Protein AF-A0A496PTL5-F1 (afdb_monomer)

Mean predicted aligned error: 16.64 Å

Nearest PDB structures (foldseek):
  5e0y-assembly1_A  TM=7.610E-01  e=6.893E-02  Mycobacterium tuberculosis H37Rv
  5e10-assembly1_A  TM=7.694E-01  e=9.149E-01  Mycobacterium tuberculosis H37Rv
  5e12-assembly2_B  TM=7.358E-01  e=7.572E-01  Mycobacterium tuberculosis H37Rv
  2kui-assembly1_A  TM=7.181E-01  e=1.336E+00  Mycobacterium tuberculosis H37Rv

Secondary structure (DSSP, 8-state):
-----PPBPP----SSSPPBHHHHHHHHHHTT--TTT-EEEE---SS--S-EEEEEESPTTPBP-TTPPPEEEEES--HHHHS-GGGGTTTTS--S--TTHHHHHHHHHHHHHHHHHHHHHHHHHHHHHHHTT---HHHHHHHHHTTT--TTTT--SHHHHHHHHHHGGGHHHHTT-HHHHHHHHHHHHSS-----S----SSPPPHHHHTTSS-GGGGGSSS------

Solvent-accessible surface area (backbone atoms only — not comparable to full-atom values): 13934 Å² total; per-residue (Å²): 131,78,99,67,78,68,45,58,36,67,78,47,55,36,88,92,62,64,29,38,50,54,60,49,47,54,50,40,41,74,64,70,43,64,61,88,66,46,43,37,32,38,66,50,73,81,99,59,77,70,36,28,31,71,43,63,36,68,55,58,74,39,72,55,49,101,83,63,72,39,39,38,33,26,22,24,83,27,70,68,78,76,45,67,70,73,82,55,62,51,80,80,75,49,87,62,94,55,95,54,55,64,63,54,46,31,61,71,44,12,67,61,41,35,50,51,53,52,52,50,39,51,52,54,49,53,50,49,29,58,75,68,67,51,75,46,68,68,58,51,37,56,58,37,44,77,72,75,38,51,52,88,80,77,34,93,47,74,67,54,48,52,51,48,64,69,46,55,86,48,38,90,69,28,80,84,31,56,69,51,41,23,50,53,51,20,72,74,70,76,44,92,56,80,68,75,85,85,68,88,66,96,59,82,78,56,73,77,56,60,57,73,80,41,70,82,78,74,65,76,71,80,81,69,73,89,82,80,130

pLDDT: mean 74.69, std 15.69, range [31.39, 93.75]

Structure (mmCIF, N/CA/C/O backbone):
data_AF-A0A496PTL5-F1
#
_entry.id   AF-A0A496PTL5-F1
#
loop_
_atom_site.group_PDB
_atom_site.id
_atom_site.type_symbol
_atom_site.label_atom_id
_atom_site.label_alt_id
_atom_site.label_comp_id
_atom_site.label_asym_id
_atom_site.label_entity_id
_atom_site.label_seq_id
_atom_site.pdbx_PDB_ins_code
_atom_site.Cartn_x
_atom_site.Cartn_y
_atom_site.Cartn_z
_atom_site.occupancy
_atom_site.B_iso_or_equiv
_atom_site.auth_seq_id
_atom_site.auth_comp_id
_atom_site.auth_asym_id
_atom_site.auth_atom_id
_atom_site.pdbx_PDB_model_num
ATOM 1 N N . MET A 1 1 ? -9.022 -28.545 -0.206 1.00 46.25 1 MET A N 1
ATOM 2 C CA . MET A 1 1 ? -8.062 -27.886 0.702 1.00 46.25 1 MET A CA 1
ATOM 3 C C . MET A 1 1 ? -8.072 -28.672 1.996 1.00 46.25 1 MET A C 1
ATOM 5 O O . MET A 1 1 ? -9.134 -28.796 2.590 1.00 46.25 1 MET A O 1
ATOM 9 N N . ASN A 1 2 ? -6.952 -29.305 2.349 1.00 37.28 2 ASN A N 1
ATOM 10 C CA . ASN A 1 2 ? -6.828 -30.029 3.616 1.00 37.28 2 ASN A CA 1
ATOM 11 C C . ASN A 1 2 ? -7.028 -29.050 4.781 1.00 37.28 2 ASN A C 1
ATOM 13 O O . ASN A 1 2 ? -6.692 -27.877 4.640 1.00 37.28 2 ASN A O 1
ATOM 17 N N . ALA A 1 3 ? -7.561 -29.533 5.904 1.00 43.84 3 ALA A N 1
ATOM 18 C CA . ALA A 1 3 ? -7.719 -28.800 7.164 1.00 43.84 3 ALA A CA 1
ATOM 19 C C . ALA A 1 3 ? -6.353 -28.504 7.828 1.00 43.84 3 ALA A C 1
ATOM 21 O O . ALA A 1 3 ? -6.105 -28.888 8.965 1.00 43.84 3 ALA A O 1
ATOM 22 N N . ALA A 1 4 ? -5.442 -27.899 7.068 1.00 52.69 4 ALA A N 1
ATOM 23 C CA . ALA A 1 4 ? -4.107 -27.509 7.476 1.00 52.69 4 ALA A CA 1
ATOM 24 C C . ALA A 1 4 ? -4.169 -26.071 8.000 1.00 52.69 4 ALA A C 1
ATOM 26 O O . ALA A 1 4 ? -4.514 -25.165 7.244 1.00 52.69 4 ALA A O 1
ATOM 27 N N . ASP A 1 5 ? -3.909 -25.927 9.300 1.00 70.56 5 ASP A N 1
ATOM 28 C CA . ASP A 1 5 ? -3.649 -24.703 10.064 1.00 70.56 5 ASP A CA 1
ATOM 29 C C . ASP A 1 5 ? -4.297 -23.431 9.517 1.00 70.56 5 ASP A C 1
ATOM 31 O O . ASP A 1 5 ? -3.690 -22.634 8.799 1.00 70.56 5 ASP A O 1
ATOM 35 N N . LEU A 1 6 ? -5.557 -23.226 9.909 1.00 78.88 6 LEU A N 1
ATOM 36 C CA . LEU A 1 6 ? -6.214 -21.942 9.715 1.00 78.88 6 LEU A CA 1
ATOM 37 C C . LEU A 1 6 ? -5.347 -20.829 10.333 1.00 78.88 6 LEU A C 1
ATOM 39 O O . LEU A 1 6 ? -4.904 -20.971 11.479 1.00 78.88 6 LEU A O 1
ATOM 43 N N . PRO A 1 7 ? -5.110 -19.726 9.603 1.00 87.12 7 PRO A N 1
ATOM 44 C CA . PRO A 1 7 ? -4.243 -18.657 10.067 1.00 87.12 7 PRO A CA 1
ATOM 45 C C . PRO A 1 7 ? -4.773 -18.074 11.376 1.00 87.12 7 PRO A C 1
ATOM 47 O O . PRO A 1 7 ? -5.977 -17.927 11.577 1.00 87.12 7 PRO A O 1
ATOM 50 N N . VAL A 1 8 ? -3.866 -17.741 12.285 1.00 92.38 8 VAL A N 1
ATOM 51 C CA . VAL A 1 8 ? -4.201 -17.210 13.607 1.00 92.38 8 VAL A CA 1
ATOM 52 C C . VAL A 1 8 ? -3.946 -15.708 13.63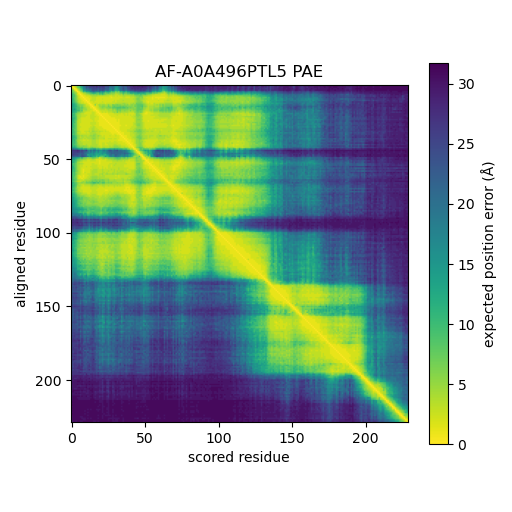1 1.00 92.38 8 VAL A C 1
ATOM 54 O O . VAL A 1 8 ? -2.979 -15.230 13.039 1.00 92.38 8 VAL A O 1
ATOM 57 N N . MET A 1 9 ? -4.811 -14.962 14.319 1.00 92.94 9 MET A N 1
ATOM 58 C CA . MET A 1 9 ? -4.687 -13.519 14.466 1.00 92.94 9 MET A CA 1
ATOM 59 C C . MET A 1 9 ? -3.365 -13.181 15.178 1.00 92.94 9 MET A C 1
ATOM 61 O O . MET A 1 9 ? -3.166 -13.607 16.323 1.00 92.94 9 MET A O 1
ATOM 65 N N . PRO A 1 10 ? -2.469 -12.425 14.529 1.00 91.00 10 PRO A N 1
ATOM 66 C CA . PRO A 1 10 ? -1.203 -11.991 15.107 1.00 91.00 10 PRO A CA 1
ATOM 67 C C . PRO A 1 10 ? -1.421 -10.944 16.206 1.00 91.00 10 PRO A C 1
ATOM 69 O O . PRO A 1 10 ? -2.481 -10.319 16.297 1.00 91.00 10 PRO A O 1
ATOM 72 N N . ASP A 1 11 ? -0.391 -10.733 17.022 1.00 92.12 11 ASP A N 1
ATOM 73 C CA . ASP A 1 11 ? -0.328 -9.607 17.954 1.00 92.12 11 ASP A CA 1
ATOM 74 C C . ASP A 1 11 ? 0.147 -8.346 17.222 1.00 92.12 11 ASP A C 1
ATOM 76 O O . ASP A 1 11 ? 1.339 -8.169 16.975 1.00 92.12 11 ASP A O 1
ATOM 80 N N . LEU A 1 12 ? -0.794 -7.488 16.833 1.00 90.00 12 LEU A N 1
ATOM 81 C CA . LEU A 1 12 ? -0.526 -6.208 16.173 1.00 90.00 12 LEU A CA 1
ATOM 82 C C . LEU A 1 12 ? -0.494 -5.039 17.168 1.00 90.00 12 LEU A C 1
ATOM 84 O O . LEU A 1 12 ? -0.081 -3.941 16.803 1.00 90.00 12 LEU A O 1
ATOM 88 N N . CYS A 1 13 ? -0.909 -5.265 18.417 1.00 88.06 13 CYS A N 1
ATOM 89 C CA . CYS A 1 13 ? -1.003 -4.248 19.468 1.00 88.06 13 CYS A CA 1
ATOM 90 C C . CYS A 1 13 ? 0.110 -4.382 20.518 1.00 88.06 13 CYS A C 1
ATOM 92 O O . CYS A 1 13 ? -0.027 -3.893 21.644 1.00 88.06 13 CYS A O 1
ATOM 94 N N . ASN A 1 14 ? 1.205 -5.064 20.175 1.00 85.69 14 ASN A N 1
ATOM 95 C CA . ASN A 1 14 ? 2.302 -5.308 21.096 1.00 85.69 14 ASN A CA 1
ATOM 96 C C . ASN A 1 14 ? 2.918 -3.985 21.580 1.00 85.69 14 ASN A C 1
ATOM 98 O O . ASN A 1 14 ? 3.434 -3.198 20.789 1.00 85.69 14 ASN A O 1
ATOM 102 N N . ARG A 1 15 ? 2.924 -3.755 22.898 1.00 79.12 15 ARG A N 1
ATOM 103 C CA . ARG A 1 15 ? 3.465 -2.519 23.495 1.00 79.12 15 ARG A CA 1
ATOM 104 C C . ARG A 1 15 ? 4.974 -2.356 23.319 1.00 79.12 15 ARG A C 1
ATOM 106 O O . ARG A 1 15 ? 5.461 -1.233 23.353 1.00 79.12 15 ARG A O 1
ATOM 113 N N . HIS A 1 16 ? 5.715 -3.454 23.183 1.00 80.25 16 HIS A N 1
ATOM 114 C CA . HIS A 1 16 ? 7.166 -3.408 22.992 1.00 80.25 16 HIS A CA 1
ATOM 115 C C . HIS A 1 16 ? 7.545 -3.114 21.539 1.00 80.25 16 HIS A C 1
ATOM 117 O O . HIS A 1 16 ? 8.575 -2.492 21.291 1.00 80.25 16 HIS A O 1
ATOM 123 N N . PHE A 1 17 ? 6.705 -3.543 20.595 1.00 80.38 17 PHE A N 1
ATOM 124 C CA . PHE A 1 17 ? 6.917 -3.387 19.159 1.00 80.38 17 PHE A CA 1
ATOM 125 C C . PHE A 1 17 ? 5.592 -3.004 18.489 1.00 80.38 17 PHE A C 1
ATOM 127 O O . PHE A 1 17 ? 4.943 -3.869 17.892 1.00 80.38 17 PHE A O 1
ATOM 134 N N . PRO A 1 18 ? 5.153 -1.738 18.615 1.00 80.19 18 PRO A N 1
ATOM 135 C CA . PRO A 1 18 ? 3.884 -1.318 18.044 1.00 80.19 18 PRO A CA 1
ATOM 136 C C . PRO A 1 18 ? 3.938 -1.443 16.520 1.00 80.19 18 PRO A C 1
ATOM 138 O O . PRO A 1 18 ? 4.863 -0.953 15.865 1.00 80.19 18 PRO A O 1
ATOM 141 N N . PHE A 1 19 ? 2.951 -2.126 15.938 1.00 86.12 19 PHE A N 1
ATOM 142 C CA . PHE A 1 19 ? 2.895 -2.287 14.492 1.00 86.12 19 PHE A CA 1
ATOM 143 C C . PHE A 1 19 ? 2.285 -1.053 13.840 1.00 86.12 19 PHE A C 1
ATOM 145 O O . PHE A 1 19 ? 1.167 -0.647 14.157 1.00 86.12 19 PHE A O 1
ATOM 152 N N . HIS A 1 20 ? 2.996 -0.517 12.850 1.00 88.50 20 HIS A N 1
ATOM 153 C CA . HIS A 1 20 ? 2.423 0.434 11.908 1.00 88.50 20 HIS A CA 1
ATOM 154 C C . HIS A 1 20 ? 1.307 -0.236 11.091 1.00 88.50 20 HIS A C 1
ATOM 156 O O . HIS A 1 20 ? 1.430 -1.401 10.690 1.00 88.50 20 HIS A O 1
ATOM 162 N N . CYS A 1 21 ? 0.244 0.507 10.786 1.00 87.00 21 CYS A N 1
ATOM 163 C CA . CYS A 1 21 ? -0.930 0.015 10.066 1.00 87.00 21 CYS A CA 1
ATOM 164 C C . CYS A 1 21 ? -0.568 -0.634 8.719 1.00 87.00 21 CYS A C 1
ATOM 166 O O . CYS A 1 21 ? -1.083 -1.696 8.381 1.00 87.00 21 CYS A O 1
ATOM 168 N N . VAL A 1 22 ? 0.392 -0.058 7.990 1.00 84.88 22 VAL A N 1
ATOM 169 C CA . VAL A 1 22 ? 0.914 -0.605 6.724 1.00 84.88 22 VAL A CA 1
ATOM 170 C C . VAL A 1 22 ? 1.501 -2.005 6.921 1.00 84.88 22 VAL A C 1
ATOM 172 O O . VAL A 1 22 ? 1.123 -2.942 6.219 1.00 84.88 22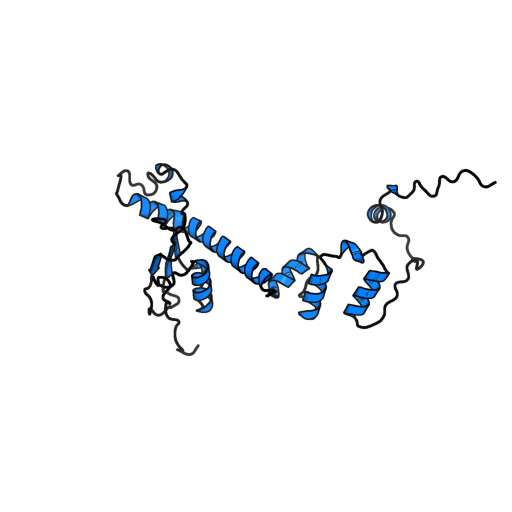 VAL A O 1
ATOM 175 N N . THR A 1 23 ? 2.388 -2.175 7.905 1.00 85.56 23 THR A N 1
ATOM 176 C CA . THR A 1 23 ? 3.034 -3.462 8.202 1.00 85.56 23 THR A CA 1
ATOM 177 C C . THR A 1 23 ? 2.004 -4.520 8.577 1.00 85.56 23 THR A C 1
ATOM 179 O O . THR A 1 23 ? 2.073 -5.657 8.109 1.00 85.56 23 THR A O 1
ATOM 182 N N . ALA A 1 24 ? 1.013 -4.137 9.377 1.00 89.06 24 ALA A N 1
ATOM 183 C CA . ALA A 1 24 ? -0.069 -5.020 9.772 1.00 89.06 24 ALA A CA 1
ATOM 184 C C . ALA A 1 24 ? -0.947 -5.457 8.594 1.00 89.06 24 ALA A C 1
ATOM 186 O O . ALA A 1 24 ? -1.240 -6.643 8.465 1.00 89.06 24 ALA A O 1
ATOM 187 N N . LEU A 1 25 ? -1.313 -4.539 7.692 1.00 87.81 25 LEU A N 1
ATOM 188 C CA . LEU A 1 25 ? -2.067 -4.877 6.481 1.00 87.81 25 LEU A CA 1
ATOM 189 C C . LEU A 1 25 ? -1.280 -5.830 5.576 1.00 87.81 25 LEU A C 1
ATOM 191 O O . LEU A 1 25 ? -1.843 -6.793 5.058 1.00 87.81 25 LEU A O 1
ATOM 195 N N . VAL A 1 26 ? 0.028 -5.609 5.416 1.00 83.31 26 VAL A N 1
ATOM 196 C CA . VAL A 1 26 ? 0.901 -6.517 4.656 1.00 83.31 26 VAL A CA 1
ATOM 197 C C . VAL A 1 26 ? 0.937 -7.905 5.295 1.00 83.31 26 VAL A C 1
ATOM 199 O O . VAL A 1 26 ? 0.875 -8.910 4.586 1.00 83.31 26 VAL A O 1
ATOM 202 N N . LEU A 1 27 ? 1.017 -7.981 6.622 1.00 87.00 27 LEU A N 1
ATOM 203 C CA . LEU A 1 27 ? 1.050 -9.246 7.347 1.00 87.00 27 LEU A CA 1
ATOM 204 C C . LEU A 1 27 ? -0.290 -9.992 7.232 1.00 87.00 27 LEU A C 1
ATOM 206 O O . LEU A 1 27 ? -0.291 -11.175 6.901 1.00 87.00 27 LEU A O 1
ATOM 210 N N . LEU A 1 28 ? -1.422 -9.302 7.389 1.00 88.31 28 LEU A N 1
ATOM 211 C CA . LEU A 1 28 ? -2.754 -9.880 7.171 1.00 88.31 28 LEU A CA 1
ATOM 212 C C . LEU A 1 28 ? -2.925 -10.380 5.728 1.00 88.31 28 LEU A C 1
ATOM 214 O O . LEU A 1 28 ? -3.394 -11.497 5.517 1.00 88.31 28 LEU A O 1
ATOM 218 N N . LYS A 1 29 ? -2.452 -9.617 4.735 1.00 85.12 29 LYS A N 1
ATOM 219 C CA . LYS A 1 29 ? -2.447 -10.044 3.327 1.00 85.12 29 LYS A CA 1
ATOM 220 C C . LYS A 1 29 ? -1.638 -11.328 3.119 1.00 85.12 29 LYS A C 1
ATOM 222 O O . LYS A 1 29 ? -2.075 -12.211 2.386 1.00 85.12 29 LYS A O 1
ATOM 227 N N . LYS A 1 30 ? -0.476 -11.461 3.773 1.00 82.56 30 LYS A N 1
ATOM 228 C CA . LYS A 1 30 ? 0.349 -12.686 3.727 1.00 82.56 30 LYS A CA 1
ATOM 229 C C . LYS A 1 30 ? -0.335 -13.893 4.372 1.00 82.56 30 LYS A C 1
ATOM 231 O O . LYS A 1 30 ? -0.091 -15.011 3.934 1.00 82.56 30 LYS A O 1
ATOM 236 N N . LEU A 1 31 ? -1.202 -13.674 5.360 1.00 87.25 31 LEU A N 1
ATOM 237 C CA . LEU A 1 31 ? -2.045 -14.711 5.966 1.00 87.25 31 LEU A CA 1
ATOM 238 C C . LEU A 1 31 ? -3.268 -15.078 5.105 1.00 87.25 31 LEU A C 1
ATOM 240 O O . LEU A 1 31 ? -4.101 -15.869 5.536 1.00 87.25 31 LEU A O 1
ATOM 244 N N . GLY A 1 32 ? -3.393 -14.516 3.898 1.00 84.81 32 GLY A N 1
ATOM 245 C CA . GLY A 1 32 ? -4.516 -14.770 2.995 1.00 84.81 32 GLY A CA 1
ATOM 246 C C . GLY A 1 32 ? -5.770 -13.954 3.315 1.00 84.81 32 GLY A C 1
ATOM 247 O O . GLY A 1 32 ? -6.813 -14.191 2.711 1.00 84.81 32 GLY A O 1
ATOM 248 N N . VAL A 1 33 ? -5.691 -12.983 4.231 1.00 87.25 33 VAL A N 1
ATOM 249 C CA . VAL A 1 33 ? -6.816 -12.097 4.539 1.00 87.25 33 VAL A CA 1
ATOM 250 C C . VAL A 1 33 ? -6.961 -11.046 3.446 1.00 87.25 33 VAL A C 1
ATOM 252 O O . VAL A 1 33 ? -6.013 -10.340 3.090 1.00 87.25 33 VAL A O 1
ATOM 255 N N . ASP A 1 34 ? -8.185 -10.886 2.958 1.00 84.88 34 ASP A N 1
ATOM 256 C CA . ASP A 1 34 ? -8.542 -9.780 2.082 1.00 84.88 34 ASP A CA 1
ATOM 257 C C . ASP A 1 34 ? -8.542 -8.453 2.861 1.00 84.88 34 ASP A C 1
ATOM 259 O O . ASP A 1 34 ? -9.469 -8.129 3.607 1.00 84.88 34 ASP A O 1
ATOM 263 N N . VAL A 1 35 ? -7.487 -7.660 2.663 1.00 85.44 35 VAL A N 1
ATOM 264 C CA . VAL A 1 35 ? -7.292 -6.350 3.305 1.00 85.44 35 VAL A CA 1
ATOM 265 C C . VAL A 1 35 ? -8.398 -5.338 2.993 1.00 85.44 35 VAL A C 1
ATOM 267 O O . VAL A 1 35 ? -8.570 -4.375 3.741 1.00 85.44 35 VAL A O 1
ATOM 270 N N . THR A 1 36 ? -9.180 -5.540 1.926 1.00 84.12 36 THR A N 1
ATOM 271 C CA . THR A 1 36 ? -10.317 -4.661 1.607 1.00 84.12 36 THR A CA 1
ATOM 272 C C . THR A 1 36 ? -11.476 -4.835 2.591 1.00 84.12 36 THR A C 1
ATOM 274 O O . THR A 1 36 ? -12.224 -3.884 2.834 1.00 84.12 36 THR A O 1
ATOM 277 N N . LYS A 1 37 ? -11.572 -6.013 3.222 1.00 85.62 37 LYS A N 1
ATOM 278 C CA . LYS A 1 37 ? -12.588 -6.357 4.228 1.00 85.62 37 LYS A CA 1
ATOM 279 C C . LYS A 1 37 ? -12.185 -5.983 5.652 1.00 85.62 37 LYS A C 1
ATOM 281 O O . LYS A 1 37 ? -13.037 -5.980 6.536 1.00 85.62 37 LYS A O 1
ATOM 286 N N . VAL A 1 38 ? -10.913 -5.654 5.880 1.00 88.94 38 VAL A N 1
ATOM 287 C CA . VAL A 1 38 ? -10.427 -5.189 7.184 1.00 88.94 38 VAL A CA 1
ATOM 288 C C . VAL A 1 38 ? -10.988 -3.797 7.445 1.00 88.94 38 VAL A C 1
ATOM 290 O O . VAL A 1 38 ? -10.679 -2.848 6.718 1.00 88.94 38 VAL A O 1
ATOM 293 N N . GLN A 1 39 ? -11.817 -3.674 8.474 1.00 90.81 39 GLN A N 1
ATOM 294 C CA . GLN A 1 39 ? -12.341 -2.394 8.919 1.00 90.81 39 GLN A CA 1
ATOM 295 C C . GLN A 1 39 ? -11.268 -1.647 9.693 1.00 90.81 39 GLN A C 1
ATOM 297 O O . GLN A 1 39 ? -10.561 -2.215 10.520 1.00 90.81 39 GLN A O 1
ATOM 302 N N . MET A 1 4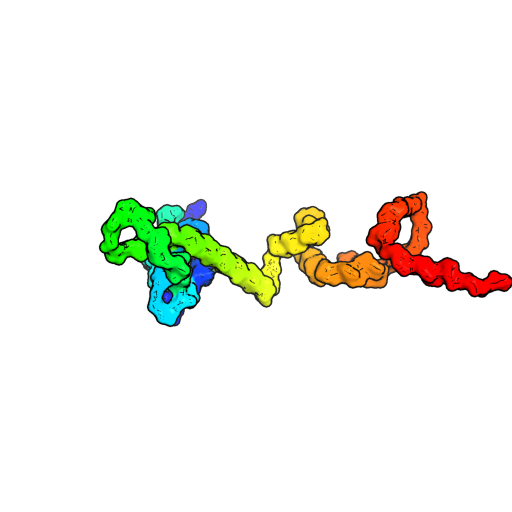0 ? -11.133 -0.362 9.404 1.00 90.62 40 MET A N 1
ATOM 303 C CA . MET A 1 40 ? -10.145 0.488 10.045 1.00 90.62 40 MET A CA 1
ATOM 304 C C . MET A 1 40 ? -10.834 1.737 10.542 1.00 90.62 40 MET A C 1
ATOM 306 O O . MET A 1 40 ? -11.643 2.319 9.823 1.00 90.62 40 MET A O 1
ATOM 310 N N . ARG A 1 41 ? -10.502 2.138 11.763 1.00 90.00 41 ARG A N 1
ATOM 311 C CA . ARG A 1 41 ? -11.024 3.348 12.381 1.00 90.00 41 ARG A CA 1
ATOM 312 C C . ARG A 1 41 ? -9.862 4.191 12.878 1.00 90.00 41 ARG A C 1
ATOM 314 O O . ARG A 1 41 ? -9.045 3.722 13.668 1.00 90.00 41 ARG A O 1
ATOM 321 N N . SER A 1 42 ? -9.796 5.437 12.421 1.00 88.81 42 SER A N 1
ATOM 322 C CA . SER A 1 42 ? -8.863 6.429 12.953 1.00 88.81 42 SER A CA 1
ATOM 323 C C . SER A 1 42 ? -9.393 6.944 14.281 1.00 88.81 42 SER A C 1
ATOM 325 O O . SER A 1 42 ? -10.352 7.716 14.321 1.00 88.81 42 SER A O 1
ATOM 327 N N . VAL A 1 43 ? -8.778 6.514 15.376 1.00 83.94 43 VAL A N 1
ATOM 328 C CA . VAL A 1 43 ? -9.248 6.841 16.734 1.00 83.94 43 VAL A CA 1
ATOM 329 C C . VAL A 1 43 ? -8.457 7.975 17.368 1.00 83.94 43 VAL A C 1
ATOM 331 O O . VAL A 1 43 ? -8.496 8.117 18.584 1.00 83.94 43 VAL A O 1
ATOM 334 N N . GLY A 1 44 ? -7.709 8.712 16.539 1.00 72.38 44 GLY A N 1
ATOM 335 C CA . GLY A 1 44 ? -6.708 9.705 16.907 1.00 72.38 44 GLY A CA 1
ATOM 336 C C . GLY A 1 44 ? -6.834 10.240 18.325 1.00 72.38 44 GLY A C 1
ATOM 337 O O . GLY A 1 44 ? -7.805 10.912 18.627 1.00 72.38 44 GLY A O 1
ATOM 338 N N . CYS A 1 45 ? -5.866 9.949 19.195 1.00 60.91 45 CYS A N 1
ATOM 339 C CA . CYS A 1 45 ? -5.658 10.712 20.422 1.00 60.91 45 CYS A CA 1
ATOM 340 C C . CYS A 1 45 ? -4.340 10.333 21.122 1.00 60.91 45 CYS A C 1
ATOM 342 O O . CYS A 1 45 ? -3.869 9.203 21.026 1.00 60.91 45 CYS A O 1
ATOM 344 N N . TYR A 1 46 ? -3.801 11.315 21.855 1.00 53.53 46 TYR A N 1
ATOM 345 C CA . TYR A 1 46 ? -2.702 11.249 22.827 1.00 53.53 46 TYR A CA 1
ATOM 346 C C . TYR A 1 46 ? -1.302 10.837 22.312 1.00 53.53 46 TYR A C 1
ATOM 348 O O . TYR A 1 46 ? -0.987 9.683 22.051 1.00 53.53 46 TYR A O 1
ATOM 356 N N . GLU A 1 47 ? -0.431 11.848 22.241 1.00 52.12 47 GLU A N 1
ATOM 357 C CA . GLU A 1 47 ? 1.043 11.803 22.232 1.00 52.12 47 GLU A CA 1
ATOM 358 C C . GLU A 1 47 ? 1.795 11.093 21.092 1.00 52.12 47 GLU A C 1
ATOM 360 O O . GLU A 1 47 ? 2.994 11.340 20.973 1.00 52.12 47 GLU A O 1
ATOM 365 N N . ASN A 1 48 ? 1.168 10.335 20.181 1.00 54.09 48 ASN A N 1
ATOM 366 C CA . ASN A 1 48 ? 1.839 9.954 18.923 1.00 54.09 48 ASN A CA 1
ATOM 367 C C . ASN A 1 48 ? 0.894 9.517 17.790 1.00 54.09 48 ASN A C 1
ATOM 369 O O . ASN A 1 48 ? 0.423 8.383 17.742 1.00 54.09 48 ASN A O 1
ATOM 373 N N . TYR A 1 49 ? 0.728 10.388 16.791 1.00 63.28 49 TYR A N 1
ATOM 374 C CA . TYR A 1 49 ? 0.138 10.054 15.488 1.00 63.28 49 TYR A CA 1
ATOM 375 C C . TYR A 1 49 ? 1.160 9.348 14.594 1.00 63.28 49 TYR A C 1
ATOM 377 O O . TYR A 1 49 ? 1.612 9.897 13.591 1.00 63.28 49 TYR A O 1
ATOM 385 N N . ARG A 1 50 ? 1.586 8.149 14.991 1.00 75.44 50 ARG A N 1
ATOM 386 C CA . ARG A 1 50 ? 2.585 7.379 14.239 1.00 75.44 50 ARG A CA 1
ATOM 387 C C . ARG A 1 50 ? 1.978 6.329 13.320 1.00 75.44 50 ARG A C 1
ATOM 389 O O . ARG A 1 50 ? 2.736 5.576 12.739 1.00 75.44 50 ARG A O 1
ATOM 396 N N . GLY A 1 51 ? 0.650 6.256 13.192 1.00 83.25 51 GLY A N 1
ATOM 397 C CA . GLY A 1 51 ? -0.008 5.234 12.368 1.00 83.25 51 GLY A CA 1
ATOM 398 C C . GLY A 1 51 ? 0.027 3.837 12.995 1.00 83.25 51 GLY A C 1
ATOM 399 O O . GLY A 1 51 ? -0.150 2.838 12.302 1.00 83.25 51 GLY A O 1
ATOM 400 N N . GLU A 1 52 ? 0.267 3.753 14.301 1.00 89.06 52 GLU A N 1
ATOM 401 C CA . GLU A 1 52 ? 0.343 2.500 15.053 1.00 89.06 52 GLU A CA 1
ATOM 402 C C . GLU A 1 52 ? -1.054 1.929 15.334 1.00 89.06 52 GLU A C 1
ATOM 404 O O . GLU A 1 52 ? -2.030 2.670 15.481 1.00 89.06 52 GLU A O 1
ATOM 409 N N . ILE A 1 53 ? -1.167 0.602 15.419 1.00 89.75 53 ILE A N 1
ATOM 410 C CA . ILE A 1 53 ? -2.420 -0.060 15.798 1.00 89.75 53 ILE A CA 1
ATOM 411 C C . ILE A 1 53 ? -2.570 -0.027 17.317 1.00 89.75 53 ILE A C 1
ATOM 413 O O . ILE A 1 53 ? -1.831 -0.677 18.052 1.00 89.75 53 ILE A O 1
ATOM 417 N N . LEU A 1 54 ? -3.583 0.700 17.780 1.00 88.94 54 LEU A N 1
ATOM 418 C CA . LEU A 1 54 ? -3.883 0.886 19.196 1.00 88.94 54 LEU A CA 1
ATOM 419 C C . LEU A 1 54 ? -4.721 -0.259 19.757 1.00 88.94 54 LEU A C 1
ATOM 421 O O . LEU A 1 54 ? -4.517 -0.690 20.893 1.00 88.94 54 LEU A O 1
ATOM 425 N N . LYS A 1 55 ? -5.692 -0.737 18.971 1.00 90.81 55 LYS A N 1
ATOM 426 C CA . LYS A 1 55 ? -6.535 -1.884 19.322 1.00 90.81 55 LYS A CA 1
ATOM 427 C C . LYS A 1 55 ? -6.832 -2.716 18.085 1.00 90.81 55 LYS A C 1
ATOM 429 O O . LYS A 1 55 ? -6.954 -2.197 16.977 1.00 90.81 55 LYS A O 1
ATOM 434 N N . GLN A 1 56 ? -7.000 -4.012 18.299 1.00 93.25 56 GLN A N 1
ATOM 435 C CA . GLN A 1 56 ? -7.406 -4.957 17.269 1.00 93.25 56 GLN A CA 1
ATOM 436 C C . GLN A 1 56 ? -8.596 -5.779 17.749 1.00 93.25 56 GLN A C 1
ATOM 438 O O . GLN A 1 56 ? -8.739 -6.082 18.935 1.00 93.25 56 GLN A O 1
ATOM 443 N N . THR A 1 57 ? -9.449 -6.167 16.814 1.00 93.75 57 THR A N 1
ATOM 444 C CA . THR A 1 57 ? -10.490 -7.175 16.999 1.00 93.75 57 THR A CA 1
ATOM 445 C C . THR A 1 57 ? -10.477 -8.068 15.760 1.00 93.75 57 THR A C 1
ATOM 447 O O . THR A 1 57 ? -10.494 -7.530 14.658 1.00 93.75 57 THR A O 1
ATOM 450 N N . PRO A 1 58 ? -10.420 -9.403 15.886 1.00 93.06 58 PRO A N 1
ATOM 451 C CA . PRO A 1 58 ? -10.385 -10.182 17.126 1.00 93.06 58 PRO A CA 1
ATOM 452 C C . PRO A 1 58 ? -9.041 -10.086 17.877 1.00 93.06 58 PRO A C 1
ATOM 454 O O . PRO A 1 58 ? -8.049 -9.559 17.366 1.00 93.06 58 PRO A O 1
ATOM 457 N N . SER A 1 59 ? -9.004 -10.593 19.112 1.00 92.19 59 SER A N 1
ATOM 458 C CA . SER A 1 59 ? -7.774 -10.673 19.910 1.00 92.19 59 SER A CA 1
ATOM 459 C C . SER A 1 59 ? -6.743 -11.601 19.263 1.00 92.19 59 SER A C 1
ATOM 461 O O . SER A 1 59 ? -7.106 -12.497 18.491 1.00 92.19 59 SER A O 1
ATOM 463 N N . GLN A 1 60 ? -5.464 -11.424 19.610 1.00 92.44 60 GLN A N 1
ATOM 464 C CA . GLN A 1 60 ? -4.403 -12.349 19.200 1.00 92.44 60 GLN A CA 1
ATOM 465 C C . GLN A 1 60 ? -4.795 -13.803 19.505 1.00 92.44 60 GLN A C 1
ATOM 467 O O . GLN A 1 60 ? -5.529 -14.067 20.462 1.00 92.44 60 GLN A O 1
ATOM 472 N N . GLY A 1 61 ? -4.297 -14.757 18.725 1.00 89.50 61 GLY A N 1
ATOM 473 C CA . GLY A 1 61 ? -4.581 -16.175 18.965 1.00 89.50 61 GLY A CA 1
ATOM 474 C C . GLY A 1 61 ? -5.926 -16.653 18.405 1.00 89.50 61 GLY A C 1
ATOM 475 O O . GLY A 1 61 ? -6.162 -17.856 18.336 1.00 89.50 61 GLY A O 1
ATOM 476 N N . THR A 1 62 ? -6.795 -15.744 17.952 1.00 91.81 62 THR A N 1
ATOM 477 C CA . THR A 1 62 ? -8.086 -16.113 17.357 1.00 91.81 62 THR A CA 1
ATOM 478 C C . THR A 1 62 ? -7.897 -16.673 15.954 1.00 91.81 62 THR A C 1
ATOM 480 O O . THR A 1 62 ? -7.228 -16.058 15.128 1.00 91.81 62 THR A O 1
ATOM 483 N N . THR A 1 63 ? -8.521 -17.806 15.648 1.00 91.12 63 THR A N 1
ATOM 484 C CA . THR A 1 63 ? -8.501 -18.378 14.299 1.00 91.12 63 THR A CA 1
ATOM 485 C C . THR A 1 63 ? -9.225 -17.469 13.306 1.00 91.12 63 THR A C 1
ATOM 487 O O . THR A 1 63 ? -10.401 -17.140 13.479 1.00 91.12 63 THR A O 1
ATOM 490 N N . LEU A 1 64 ? -8.527 -17.077 12.246 1.00 88.38 64 LEU A N 1
ATOM 491 C CA . LEU A 1 64 ? -9.062 -16.274 11.160 1.00 88.38 64 LEU A CA 1
ATOM 492 C C . LEU A 1 64 ? -9.778 -17.196 10.173 1.00 88.38 64 LEU A C 1
ATOM 494 O O . LEU A 1 64 ? -9.185 -18.084 9.564 1.00 88.38 64 LEU A O 1
ATOM 498 N N . THR A 1 65 ? -11.081 -16.981 10.037 1.00 85.88 65 THR A N 1
ATOM 499 C CA . THR A 1 65 ? -11.916 -17.619 9.013 1.00 85.88 65 THR A CA 1
ATOM 500 C C . THR A 1 65 ? -12.510 -16.536 8.123 1.00 85.88 65 THR A C 1
ATOM 502 O O . THR A 1 65 ? -12.583 -15.378 8.533 1.00 85.88 65 THR A O 1
ATOM 505 N N . ASP A 1 66 ? -13.022 -16.902 6.948 1.00 82.06 66 ASP A N 1
ATOM 506 C CA . ASP A 1 66 ? -13.640 -15.953 6.004 1.00 82.06 66 ASP A CA 1
ATOM 507 C C . ASP A 1 66 ? -14.837 -15.172 6.580 1.00 82.06 66 ASP A C 1
ATOM 509 O O . ASP A 1 66 ? -15.290 -14.192 5.989 1.00 82.06 66 ASP A O 1
ATOM 513 N N . ARG A 1 67 ? -15.373 -15.613 7.725 1.00 83.88 67 ARG A N 1
ATOM 514 C CA . ARG A 1 67 ? -16.500 -14.985 8.427 1.00 83.88 67 ARG A CA 1
ATOM 515 C C . ARG A 1 67 ? -16.072 -13.993 9.504 1.00 83.88 67 ARG A C 1
ATOM 517 O O . ARG A 1 67 ? -16.913 -13.253 10.005 1.00 83.88 67 ARG A O 1
ATOM 524 N N . VAL A 1 68 ? -14.804 -14.008 9.907 1.00 85.94 68 VAL A N 1
ATOM 525 C CA . VAL A 1 68 ? -14.310 -13.150 10.983 1.00 85.94 68 VAL A CA 1
ATOM 526 C C . VAL A 1 68 ? -14.057 -11.758 10.426 1.00 85.94 68 VAL A C 1
ATOM 528 O O . VAL A 1 68 ? -13.229 -11.559 9.541 1.00 85.94 68 VAL A O 1
ATOM 531 N N . GLN A 1 69 ? -14.775 -10.784 10.971 1.00 89.81 69 GLN A N 1
ATOM 532 C CA . GLN A 1 69 ? -14.572 -9.380 10.656 1.00 89.81 69 GLN A CA 1
ATOM 533 C C . GLN A 1 69 ? -13.414 -8.844 11.494 1.00 89.81 69 GLN A C 1
ATOM 535 O O . GLN A 1 69 ? -13.464 -8.868 12.724 1.00 89.81 69 GLN A O 1
ATOM 540 N N . ILE A 1 70 ? -12.365 -8.387 10.814 1.00 92.69 70 ILE A N 1
ATOM 541 C CA . ILE A 1 70 ? -11.203 -7.782 11.460 1.00 92.69 70 ILE A CA 1
ATOM 542 C C . ILE A 1 70 ? -11.412 -6.272 11.514 1.00 92.69 70 ILE A C 1
ATOM 544 O O . ILE A 1 70 ? -11.635 -5.647 10.476 1.00 92.69 70 ILE A O 1
ATOM 548 N N . THR A 1 71 ? -11.291 -5.700 12.706 1.00 92.25 71 THR A N 1
ATOM 549 C CA . THR A 1 71 ? -11.358 -4.262 12.961 1.00 92.25 71 THR A CA 1
ATOM 550 C C . THR A 1 71 ? -10.065 -3.802 13.623 1.00 92.25 71 THR A C 1
ATOM 552 O O . THR A 1 71 ? -9.637 -4.379 14.624 1.00 92.25 71 THR A O 1
ATOM 555 N N . LEU A 1 72 ? -9.445 -2.762 13.068 1.00 92.06 72 LEU A N 1
ATOM 556 C CA . LEU A 1 72 ? -8.214 -2.158 13.571 1.00 92.06 72 LEU A CA 1
ATOM 557 C C . LEU A 1 72 ? -8.458 -0.690 13.925 1.00 92.06 72 LEU A C 1
ATOM 559 O O . LEU A 1 72 ? -8.874 0.108 13.084 1.00 92.06 72 LEU A O 1
ATOM 563 N N . ASP A 1 73 ? -8.157 -0.338 15.165 1.00 91.00 73 ASP A N 1
ATOM 564 C CA . ASP A 1 73 ? -8.157 1.031 15.665 1.00 91.00 73 ASP A CA 1
ATOM 565 C C . ASP A 1 73 ? -6.743 1.603 15.505 1.00 91.00 73 ASP A C 1
ATOM 567 O O . ASP A 1 73 ? -5.791 1.090 16.097 1.00 91.00 73 ASP A O 1
ATOM 571 N N . ILE A 1 74 ? -6.597 2.647 14.690 1.00 89.75 74 ILE A N 1
ATOM 572 C CA . ILE A 1 74 ? -5.300 3.190 14.263 1.00 89.75 74 ILE A CA 1
ATOM 573 C C . ILE A 1 74 ? -5.078 4.577 14.876 1.00 89.75 74 ILE A C 1
ATOM 575 O O . ILE A 1 74 ? -5.952 5.448 14.817 1.00 89.75 74 ILE A O 1
ATOM 579 N N . GLY A 1 75 ? -3.883 4.790 15.430 1.00 88.38 75 GLY A N 1
ATOM 580 C CA . GLY A 1 75 ? -3.398 6.057 15.975 1.00 88.38 75 GLY A CA 1
ATOM 581 C C . GLY A 1 75 ? -2.947 7.019 14.879 1.00 88.38 75 GLY A C 1
ATOM 582 O O . GLY A 1 75 ? -1.753 7.237 14.668 1.00 88.38 75 GLY A O 1
ATOM 583 N N . GLN A 1 76 ? -3.908 7.585 14.159 1.00 86.12 76 GLN A N 1
ATOM 584 C CA . GLN A 1 76 ? -3.683 8.576 13.110 1.00 86.12 76 GLN A CA 1
ATOM 585 C C . GLN A 1 76 ? -4.817 9.606 13.082 1.00 86.12 76 GLN A C 1
ATOM 587 O O . GLN A 1 76 ? -5.852 9.419 13.725 1.00 86.12 76 GLN A O 1
ATOM 592 N N . TRP A 1 77 ? -4.618 10.661 12.299 1.00 84.56 77 TRP A N 1
ATOM 593 C CA . TRP A 1 77 ? -5.622 11.691 12.073 1.00 84.56 77 TRP A CA 1
ATOM 594 C C . TRP A 1 77 ? -6.848 11.099 11.370 1.00 84.56 77 TRP A C 1
ATOM 596 O O . TRP A 1 77 ? -6.729 10.371 10.382 1.00 84.56 77 TRP A O 1
ATOM 606 N N . SER A 1 78 ? -8.027 11.413 11.892 1.00 85.81 78 SER A N 1
ATOM 607 C CA . SER A 1 78 ? -9.304 11.250 11.204 1.00 85.81 78 SER A CA 1
ATOM 608 C C . SER A 1 78 ? -9.696 12.563 10.537 1.00 85.81 78 SER A C 1
ATOM 610 O O . SER A 1 78 ? -9.318 13.643 10.992 1.00 85.81 78 SER A O 1
ATOM 612 N N . ALA A 1 79 ? -10.551 12.498 9.520 1.00 83.00 79 ALA A N 1
ATOM 613 C CA . ALA A 1 79 ? -11.259 13.684 9.045 1.00 83.00 79 ALA A CA 1
ATOM 614 C C . ALA A 1 79 ? -12.021 14.419 10.172 1.00 83.00 79 ALA A C 1
ATOM 616 O O . ALA A 1 79 ? -12.167 15.639 10.113 1.00 83.00 79 ALA A O 1
ATOM 617 N N . VAL A 1 80 ? -12.456 13.703 11.219 1.00 84.25 80 VAL A N 1
ATOM 618 C CA . VAL A 1 80 ? -13.083 14.293 12.417 1.00 84.25 80 VAL A CA 1
ATOM 619 C C . VAL A 1 80 ? -12.138 15.248 13.152 1.00 84.25 80 VAL A C 1
ATOM 621 O O . VAL A 1 80 ? -12.592 16.262 13.671 1.00 84.25 80 VAL A O 1
ATOM 624 N N . ASP A 1 81 ? -10.830 14.979 13.139 1.00 83.31 81 ASP A N 1
ATOM 625 C CA . ASP A 1 81 ? -9.816 15.807 13.809 1.00 83.31 81 ASP A CA 1
ATOM 626 C C . ASP A 1 81 ? -9.501 17.099 13.039 1.00 83.31 81 ASP A C 1
ATOM 628 O O . ASP A 1 81 ? -8.975 18.060 13.598 1.00 83.31 81 ASP A O 1
ATOM 632 N N . LEU A 1 82 ? -9.806 17.123 11.739 1.00 82.81 82 LEU A N 1
ATOM 633 C CA . LEU A 1 82 ? -9.493 18.233 10.835 1.00 82.81 82 LEU A CA 1
ATOM 634 C C . LEU A 1 82 ? -10.686 19.158 10.590 1.00 82.81 82 LEU A C 1
ATOM 636 O O . LEU A 1 82 ? -10.511 20.294 10.144 1.00 82.81 82 LEU A O 1
ATOM 640 N N . LEU A 1 83 ? -11.900 18.674 10.844 1.00 82.44 83 LEU A N 1
ATOM 641 C CA . LEU A 1 83 ? -13.132 19.391 10.556 1.00 82.44 83 LEU A CA 1
ATOM 642 C C . LEU A 1 83 ? -13.739 19.974 11.839 1.00 82.44 83 LEU A C 1
ATOM 644 O O . LEU A 1 83 ? -13.707 19.332 12.889 1.00 82.44 83 LEU A O 1
ATOM 648 N N . PRO A 1 84 ? -14.337 21.180 11.781 1.00 81.81 84 PRO A N 1
ATOM 649 C CA . PRO A 1 84 ? -15.044 21.737 12.924 1.00 81.81 84 PRO A CA 1
ATOM 650 C C . PRO A 1 84 ? -16.131 20.779 13.409 1.00 81.81 84 PRO A C 1
ATOM 652 O O . PRO A 1 84 ? -16.905 20.254 12.606 1.00 81.81 84 PRO A O 1
ATOM 655 N N . TYR A 1 85 ? -16.236 20.605 14.727 1.00 76.50 85 TYR A N 1
ATOM 656 C CA . TYR A 1 85 ? -17.171 19.657 15.336 1.00 76.50 85 TYR A CA 1
ATOM 657 C C . TYR A 1 85 ? -18.622 19.848 14.848 1.00 76.50 85 TYR A C 1
ATOM 659 O O . TYR A 1 85 ? -19.402 18.899 14.811 1.00 76.50 85 TYR A O 1
ATOM 667 N N . GLN A 1 86 ? -19.002 21.073 14.461 1.00 80.94 86 GLN A N 1
ATOM 668 C CA . GLN A 1 86 ? -20.337 21.433 13.981 1.00 80.94 86 GLN A CA 1
ATOM 669 C C . GLN A 1 86 ? -20.748 20.666 12.719 1.00 80.94 86 GLN A C 1
ATOM 671 O O . GLN A 1 86 ? -21.942 20.463 12.519 1.00 80.94 86 GLN A O 1
ATOM 676 N N . PHE A 1 87 ? -19.795 20.203 11.902 1.00 78.44 87 PHE A N 1
ATOM 677 C CA . PHE A 1 87 ? -20.080 19.356 10.737 1.00 78.44 87 PHE A CA 1
ATOM 678 C C . PHE A 1 87 ? -20.696 18.009 11.125 1.00 78.44 87 PHE A C 1
ATOM 680 O O . PHE A 1 87 ? -21.429 17.419 10.339 1.00 78.44 87 PHE A O 1
ATOM 687 N N . PHE A 1 88 ? -20.418 17.534 12.340 1.00 77.44 88 PHE A N 1
ATOM 688 C CA . PHE A 1 88 ? -20.866 16.232 12.830 1.00 77.44 88 PHE A CA 1
ATOM 689 C C . PHE A 1 88 ? -22.105 16.330 13.727 1.00 77.44 88 PHE A C 1
ATOM 691 O O . PHE A 1 88 ? -22.713 15.313 14.063 1.00 77.44 88 PHE A O 1
ATOM 698 N N . TYR A 1 89 ? -22.533 17.545 14.086 1.00 70.44 89 TYR A N 1
ATOM 699 C CA . TYR A 1 89 ? -23.754 17.741 14.862 1.00 70.44 89 TYR A CA 1
ATOM 700 C C . TYR A 1 89 ? -24.987 17.331 14.050 1.00 70.44 89 TYR A C 1
ATOM 702 O O . TYR A 1 89 ? -25.251 17.858 12.973 1.00 70.44 89 TYR A O 1
ATOM 710 N N . GLY A 1 90 ? -25.780 16.409 14.601 1.00 65.50 90 GLY A N 1
ATOM 711 C CA . GLY A 1 90 ? -27.030 15.949 13.994 1.00 65.50 90 GLY A CA 1
ATOM 712 C C . GLY A 1 90 ? -26.885 14.832 12.956 1.00 65.50 90 GLY A C 1
ATOM 713 O O . GLY A 1 90 ? -27.907 14.393 12.429 1.00 65.50 90 GLY A O 1
ATOM 714 N N . MET A 1 91 ? -25.672 14.318 12.702 1.00 63.47 91 MET A N 1
ATOM 715 C CA . MET A 1 91 ? -25.426 13.272 11.690 1.00 63.47 91 MET A CA 1
ATOM 716 C C . MET A 1 91 ? -25.977 11.871 12.027 1.00 63.47 91 MET A C 1
ATOM 718 O O . MET A 1 91 ? -25.862 10.952 11.225 1.00 63.47 91 MET A O 1
ATOM 722 N N . THR A 1 92 ? -26.685 11.715 13.141 1.00 55.09 92 THR A N 1
ATOM 723 C CA . THR A 1 92 ? -27.432 10.496 13.508 1.00 55.09 92 THR A CA 1
ATOM 724 C C . THR A 1 92 ? -28.877 10.798 13.931 1.00 55.09 92 THR A C 1
ATOM 726 O O . THR A 1 92 ? -29.551 9.964 14.529 1.00 55.09 92 THR A O 1
ATOM 729 N N . GLY A 1 93 ? -29.386 12.008 13.653 1.00 51.47 93 GLY A N 1
ATOM 730 C CA . GLY A 1 93 ? -30.709 12.451 14.121 1.00 51.47 93 GLY A CA 1
ATOM 731 C C . GLY A 1 93 ? -30.777 12.751 15.627 1.00 51.47 93 GLY A C 1
ATOM 732 O O . GLY A 1 93 ? -31.814 13.190 16.130 1.00 51.47 93 GLY A O 1
ATOM 733 N N . LEU A 1 94 ? -29.672 12.576 16.354 1.00 47.91 94 LEU A N 1
ATOM 734 C CA . LEU A 1 94 ? -29.561 12.871 17.775 1.00 47.91 94 LEU A CA 1
ATOM 735 C C . LEU A 1 94 ? -29.339 14.376 17.979 1.00 47.91 94 LEU A C 1
ATOM 737 O O . LEU A 1 94 ? -28.261 14.923 17.762 1.00 47.91 94 LEU A O 1
ATOM 741 N N . ARG A 1 95 ? -30.407 15.060 18.400 1.00 52.44 95 ARG A N 1
ATOM 742 C CA . ARG A 1 95 ? -30.399 16.475 18.824 1.00 52.44 95 ARG A CA 1
ATOM 743 C C . ARG A 1 95 ? -29.764 16.689 20.204 1.00 52.44 95 ARG A C 1
ATOM 745 O O . ARG A 1 95 ? -29.662 17.822 20.670 1.00 52.44 95 ARG A O 1
ATOM 752 N N . THR A 1 96 ? -29.371 15.617 20.876 1.00 52.03 96 THR A N 1
ATOM 753 C CA . THR A 1 96 ? -28.820 15.629 22.228 1.00 52.03 96 THR A CA 1
ATOM 754 C C . THR A 1 96 ? -27.303 15.537 22.165 1.00 52.03 96 THR A C 1
ATOM 756 O O . THR A 1 96 ? -26.765 14.640 21.527 1.00 52.03 96 THR A O 1
ATOM 759 N N . ARG A 1 97 ? -26.614 16.451 22.861 1.00 54.97 97 ARG A N 1
ATOM 760 C CA . ARG A 1 97 ? -25.174 16.360 23.152 1.00 54.97 97 ARG A CA 1
ATOM 761 C C . ARG A 1 97 ? -24.914 15.107 23.995 1.00 54.97 97 ARG A C 1
ATOM 763 O O . ARG A 1 97 ? -24.859 15.190 25.218 1.00 54.97 97 ARG A O 1
ATOM 770 N N . SER A 1 98 ? -24.835 13.941 23.362 1.00 62.97 98 SER A N 1
ATOM 771 C CA . SER A 1 98 ? -24.361 12.727 24.013 1.00 62.97 98 SER A CA 1
ATOM 772 C C . SER A 1 98 ? -22.836 12.792 24.097 1.00 62.97 98 SER A C 1
ATOM 774 O O . SER A 1 98 ? -22.165 13.360 23.233 1.00 62.97 98 SER A O 1
ATOM 776 N N . SER A 1 99 ? -22.264 12.210 25.146 1.00 66.69 99 SER A N 1
ATOM 777 C CA . SER A 1 99 ? -20.811 12.081 25.295 1.00 66.69 99 SER A CA 1
ATOM 778 C C . SER A 1 99 ? -20.171 11.155 24.249 1.00 66.69 99 SER A C 1
ATOM 780 O O . SER A 1 99 ? -18.953 11.069 24.207 1.00 66.69 99 SER A O 1
ATOM 782 N N . GLY A 1 100 ? -20.972 10.463 23.426 1.00 75.19 100 GLY A N 1
ATOM 783 C CA . GLY A 1 100 ? -20.519 9.512 22.403 1.00 75.19 100 GLY A CA 1
ATOM 784 C C . GLY A 1 100 ? -20.457 10.072 20.980 1.00 75.19 100 GLY A C 1
ATOM 785 O O . GLY A 1 100 ? -20.188 9.316 20.051 1.00 75.19 100 GLY A O 1
ATOM 786 N N . TRP A 1 101 ? -20.705 11.373 20.785 1.00 77.56 101 TRP A N 1
ATOM 787 C CA . TRP A 1 101 ? -20.751 11.972 19.444 1.00 77.56 101 TRP A CA 1
ATOM 788 C C . TRP A 1 101 ? -19.447 11.773 18.651 1.00 77.56 101 TRP A C 1
ATOM 790 O O . TRP A 1 101 ? -19.489 11.619 17.433 1.00 77.56 101 TRP A O 1
ATOM 800 N N . GLU A 1 102 ? -18.295 11.764 19.330 1.00 80.94 102 GLU A N 1
ATOM 801 C CA . GLU A 1 102 ? -16.988 11.603 18.691 1.00 80.94 102 GLU A CA 1
ATOM 802 C C . GLU A 1 102 ? -16.810 10.189 18.123 1.00 80.94 102 GLU A C 1
ATOM 804 O O . GLU A 1 102 ? -16.404 10.031 16.972 1.00 80.94 102 GLU A O 1
ATOM 809 N N . ASP A 1 103 ? -17.182 9.162 18.890 1.00 81.25 103 ASP A N 1
ATOM 810 C CA . ASP A 1 103 ? -17.131 7.768 18.441 1.00 81.25 103 ASP A CA 1
ATOM 811 C C . ASP A 1 103 ? -18.064 7.528 17.246 1.00 81.25 103 ASP A C 1
ATOM 813 O O . ASP A 1 103 ? -17.690 6.832 16.299 1.00 81.25 103 ASP A O 1
ATOM 817 N N . GLU A 1 104 ? -19.257 8.132 17.261 1.00 81.38 104 GLU A N 1
ATOM 818 C CA . GLU A 1 104 ? -20.217 8.074 16.151 1.00 81.38 104 GLU A CA 1
ATOM 819 C C . GLU A 1 104 ? -19.675 8.772 14.897 1.00 81.38 104 GLU A C 1
ATOM 821 O O . GLU A 1 104 ? -19.716 8.205 13.802 1.00 81.38 104 GLU A O 1
ATOM 826 N N . ALA A 1 105 ? -19.118 9.977 15.048 1.00 83.62 105 ALA A N 1
ATOM 827 C CA . ALA A 1 105 ? -18.511 10.720 13.949 1.00 83.62 105 ALA A CA 1
ATOM 828 C C . ALA A 1 105 ? -17.330 9.951 13.338 1.00 83.62 105 ALA A C 1
ATOM 830 O O . ALA A 1 105 ? -17.230 9.833 12.116 1.00 83.62 105 ALA A O 1
ATOM 831 N N . ARG A 1 106 ? -16.464 9.362 14.171 1.00 85.56 106 ARG A N 1
ATOM 832 C CA . ARG A 1 106 ? -15.336 8.541 13.709 1.00 85.56 106 ARG A CA 1
ATOM 833 C C . ARG A 1 106 ? -15.806 7.258 13.037 1.00 85.56 106 ARG A C 1
ATOM 835 O O . ARG A 1 106 ? -15.222 6.862 12.036 1.00 85.56 106 ARG A O 1
ATOM 842 N N . ALA A 1 107 ? -16.862 6.614 13.535 1.00 84.31 107 ALA A N 1
ATOM 843 C CA . ALA A 1 107 ? -17.450 5.448 12.877 1.00 84.31 107 ALA A CA 1
ATOM 844 C C . ALA A 1 107 ? -18.022 5.800 11.493 1.00 84.31 107 ALA A C 1
ATOM 846 O O . ALA A 1 107 ? -17.841 5.038 10.544 1.00 84.31 107 ALA A O 1
ATOM 847 N N . LEU A 1 108 ? -18.653 6.969 11.362 1.00 85.50 108 LEU A N 1
ATOM 848 C CA . LEU A 1 108 ? -19.153 7.474 10.085 1.00 85.50 108 LEU A CA 1
ATOM 849 C C . LEU A 1 108 ? -18.016 7.800 9.104 1.00 85.50 108 LEU A C 1
ATOM 851 O O . LEU A 1 108 ? -18.125 7.493 7.917 1.00 85.50 108 LEU A O 1
ATOM 855 N N . MET A 1 109 ? -16.922 8.393 9.590 1.00 87.19 109 MET A N 1
ATOM 856 C CA . MET A 1 109 ? -15.764 8.755 8.763 1.00 87.19 109 MET A CA 1
ATOM 857 C C . MET A 1 109 ? -14.800 7.592 8.498 1.00 87.19 109 MET A C 1
ATOM 859 O O . MET A 1 109 ? -14.002 7.665 7.560 1.00 87.19 109 MET A O 1
ATOM 863 N N . ALA A 1 110 ? -14.911 6.491 9.247 1.00 87.94 110 ALA A N 1
ATOM 864 C CA . ALA A 1 110 ? -14.030 5.330 9.159 1.00 87.94 110 ALA A CA 1
ATOM 865 C C . ALA A 1 110 ? -13.797 4.810 7.725 1.00 87.94 110 ALA A C 1
ATOM 867 O O . ALA A 1 110 ? -12.648 4.518 7.398 1.00 87.94 110 ALA A O 1
ATOM 868 N N . PRO A 1 111 ? -14.796 4.728 6.818 1.00 87.50 111 PRO A N 1
ATOM 869 C CA . PRO A 1 111 ? -14.552 4.288 5.442 1.00 87.50 111 PRO A CA 1
ATOM 870 C C . PRO A 1 111 ? -13.629 5.222 4.644 1.00 87.50 111 PRO A C 1
ATOM 872 O O . PRO A 1 111 ? -12.804 4.744 3.863 1.00 87.50 111 PRO A O 1
ATOM 875 N N . PHE A 1 112 ? -13.742 6.538 4.843 1.00 87.81 112 PHE A N 1
ATOM 876 C CA . PHE A 1 112 ? -12.915 7.543 4.163 1.00 87.81 112 PHE A CA 1
ATOM 877 C C . PHE A 1 112 ? -11.488 7.544 4.711 1.00 87.81 112 PHE A C 1
ATOM 879 O O . PHE A 1 112 ? -10.514 7.541 3.951 1.00 87.81 112 PHE A O 1
ATOM 886 N N . ASP A 1 113 ? -11.372 7.462 6.033 1.00 87.06 113 ASP A N 1
ATOM 887 C CA . ASP A 1 113 ? -10.090 7.329 6.712 1.00 87.06 113 ASP A CA 1
ATOM 888 C C . ASP A 1 113 ? -9.382 6.039 6.262 1.00 87.06 113 ASP A C 1
ATOM 890 O O . ASP A 1 113 ? -8.222 6.063 5.849 1.00 87.06 113 ASP A O 1
ATOM 894 N N . ALA A 1 114 ? -10.101 4.912 6.233 1.00 86.88 114 ALA A N 1
ATOM 895 C CA . ALA A 1 114 ? -9.590 3.627 5.769 1.00 86.88 114 ALA A CA 1
ATOM 896 C C . ALA A 1 114 ? -9.133 3.669 4.303 1.00 86.88 114 ALA A C 1
ATOM 898 O O . ALA A 1 114 ? -8.104 3.079 3.966 1.00 86.88 114 ALA A O 1
ATOM 899 N N . ALA A 1 115 ? -9.870 4.354 3.424 1.00 86.25 115 ALA A N 1
ATOM 900 C CA . ALA A 1 115 ? -9.470 4.532 2.030 1.00 86.25 115 ALA A CA 1
ATOM 901 C C . ALA A 1 115 ? -8.140 5.292 1.920 1.00 86.25 115 ALA A C 1
ATOM 903 O O . ALA A 1 115 ? -7.256 4.871 1.173 1.00 86.25 115 ALA A O 1
ATOM 904 N N . THR A 1 116 ? -7.970 6.346 2.720 1.00 85.00 116 THR A N 1
ATOM 905 C CA . THR A 1 116 ? -6.732 7.137 2.773 1.00 85.00 116 THR A CA 1
ATOM 906 C C . THR A 1 116 ? -5.551 6.290 3.245 1.00 85.00 116 THR A C 1
ATOM 908 O O . THR A 1 116 ? -4.516 6.263 2.581 1.00 85.00 116 THR A O 1
ATOM 911 N N . VAL A 1 117 ? -5.723 5.510 4.321 1.00 83.88 117 VAL A N 1
ATOM 912 C CA . VAL A 1 117 ? -4.691 4.579 4.823 1.00 83.88 117 VAL A CA 1
ATOM 913 C C . VAL A 1 117 ? -4.277 3.583 3.765 1.00 83.88 117 VAL A C 1
ATOM 915 O O . VAL A 1 117 ? -3.091 3.363 3.554 1.00 83.88 117 VAL A O 1
ATOM 918 N N . ARG A 1 118 ? -5.252 2.957 3.101 1.00 83.88 118 ARG A N 1
ATOM 919 C CA . ARG A 1 118 ? -4.980 1.955 2.067 1.00 83.88 118 ARG A CA 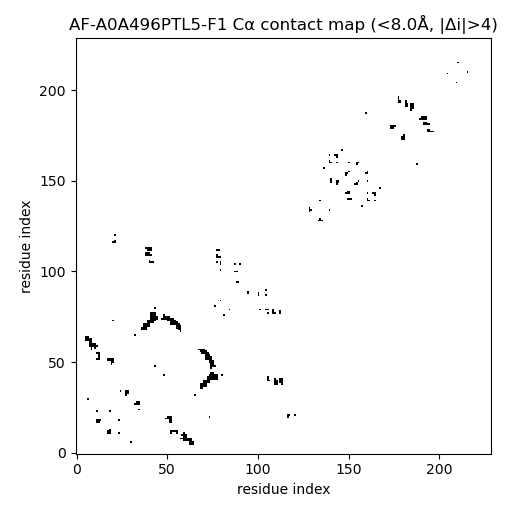1
ATOM 920 C C . ARG A 1 118 ? -4.244 2.577 0.888 1.00 83.88 118 ARG A C 1
ATOM 922 O O . ARG A 1 118 ? -3.318 1.959 0.373 1.00 83.88 118 ARG A O 1
ATOM 929 N N . GLY A 1 119 ? -4.637 3.787 0.487 1.00 81.44 119 GLY A N 1
ATOM 930 C CA . GLY A 1 119 ? -3.958 4.553 -0.553 1.00 81.44 119 GLY A CA 1
ATOM 931 C C . GLY A 1 119 ? -2.499 4.823 -0.197 1.00 81.44 119 GLY A C 1
ATOM 932 O O . GLY A 1 119 ? -1.613 4.479 -0.978 1.00 81.44 119 GLY A O 1
ATOM 933 N N . GLN A 1 120 ? -2.249 5.347 1.005 1.00 81.38 120 GLN A N 1
ATOM 934 C CA . GLN A 1 120 ? -0.897 5.617 1.496 1.00 81.38 120 GLN A CA 1
ATOM 935 C C . GLN A 1 120 ? -0.065 4.334 1.605 1.00 81.38 120 GLN A C 1
ATOM 937 O O . GLN A 1 120 ? 1.034 4.268 1.067 1.00 81.38 120 GLN A O 1
ATOM 942 N N . ALA A 1 121 ? -0.621 3.280 2.209 1.00 76.50 121 ALA A N 1
ATOM 943 C CA . ALA A 1 121 ? 0.031 1.981 2.343 1.00 76.50 121 ALA A CA 1
ATOM 944 C C . ALA A 1 121 ? 0.453 1.402 0.988 1.00 76.50 121 ALA A C 1
ATOM 946 O O . ALA A 1 121 ? 1.535 0.833 0.860 1.00 76.50 121 ALA A O 1
ATOM 947 N N . ASN A 1 122 ? -0.403 1.541 -0.026 1.00 77.38 122 ASN A N 1
ATOM 948 C CA . ASN A 1 122 ? -0.105 1.084 -1.374 1.00 77.38 122 ASN A CA 1
ATOM 949 C C . ASN A 1 122 ? 0.992 1.935 -2.033 1.00 77.38 122 ASN A C 1
ATOM 951 O O . ASN A 1 122 ? 1.884 1.383 -2.669 1.00 77.38 122 ASN A O 1
ATOM 955 N N . ALA A 1 123 ? 0.957 3.258 -1.854 1.00 74.44 123 ALA A N 1
ATOM 956 C CA . ALA A 1 123 ? 1.986 4.158 -2.369 1.00 74.44 123 ALA A CA 1
ATOM 957 C C . ALA A 1 123 ? 3.359 3.874 -1.736 1.00 74.44 123 ALA A C 1
ATOM 959 O O . ALA A 1 123 ? 4.345 3.715 -2.455 1.00 74.44 123 ALA A O 1
ATOM 960 N N . ASP A 1 124 ? 3.410 3.720 -0.410 1.00 73.75 124 ASP A N 1
ATOM 961 C CA . ASP A 1 124 ? 4.631 3.380 0.328 1.00 73.75 124 ASP A CA 1
ATOM 962 C C . ASP A 1 124 ? 5.177 2.018 -0.105 1.00 73.75 124 ASP A C 1
ATOM 964 O O . ASP A 1 124 ? 6.381 1.848 -0.296 1.00 73.75 124 ASP A O 1
ATOM 968 N N . TYR A 1 125 ? 4.292 1.039 -0.303 1.00 72.88 125 TYR A N 1
ATOM 969 C CA . TYR A 1 125 ? 4.670 -0.287 -0.777 1.00 72.88 125 TYR A CA 1
ATOM 970 C C . TYR A 1 125 ? 5.277 -0.255 -2.186 1.00 72.88 125 TYR A C 1
ATOM 972 O O . TYR A 1 125 ? 6.317 -0.875 -2.416 1.00 72.88 125 TYR A O 1
ATOM 980 N N . GLU A 1 126 ? 4.679 0.485 -3.121 1.00 67.44 126 GLU A N 1
ATOM 981 C CA . GLU A 1 126 ? 5.226 0.651 -4.473 1.00 67.44 126 GLU A CA 1
ATOM 982 C C . GLU A 1 126 ? 6.551 1.434 -4.463 1.00 67.44 126 GLU A C 1
ATOM 984 O O . GLU A 1 126 ? 7.492 1.062 -5.168 1.00 67.44 126 GLU A O 1
ATOM 989 N N . MET A 1 127 ? 6.690 2.449 -3.603 1.00 71.31 127 MET A N 1
ATOM 990 C CA . MET A 1 127 ? 7.960 3.156 -3.407 1.00 71.31 127 MET A CA 1
ATOM 991 C C . MET A 1 127 ? 9.051 2.221 -2.864 1.00 71.31 127 MET A C 1
ATOM 993 O O . MET A 1 127 ? 10.181 2.241 -3.350 1.00 71.31 127 MET A O 1
ATOM 997 N N . LEU A 1 128 ? 8.726 1.374 -1.883 1.00 67.62 128 LEU A N 1
ATOM 998 C CA . LEU A 1 128 ? 9.660 0.401 -1.313 1.00 67.62 128 LEU A CA 1
ATOM 999 C C . LEU A 1 128 ? 10.078 -0.665 -2.331 1.00 67.62 128 LEU A C 1
ATOM 1001 O O . LEU A 1 128 ? 11.260 -1.004 -2.389 1.00 67.62 128 LEU A O 1
ATOM 1005 N N . LYS A 1 129 ? 9.148 -1.157 -3.164 1.00 65.44 129 LYS A N 1
ATOM 1006 C CA . LYS A 1 129 ? 9.472 -2.043 -4.297 1.00 65.44 129 LYS A CA 1
ATOM 1007 C C . LYS A 1 129 ? 10.508 -1.403 -5.220 1.00 65.44 129 LYS A C 1
ATOM 1009 O O . LYS A 1 129 ? 11.497 -2.046 -5.575 1.00 65.44 129 LYS A O 1
ATOM 1014 N N . PHE A 1 130 ? 10.305 -0.133 -5.573 1.00 63.22 130 PHE A N 1
ATOM 1015 C CA . PHE A 1 130 ? 11.233 0.608 -6.423 1.00 63.22 130 PHE A CA 1
ATOM 1016 C C . PHE A 1 130 ? 12.599 0.800 -5.746 1.00 63.22 130 PHE A C 1
ATOM 1018 O O . PHE A 1 130 ? 13.628 0.451 -6.325 1.00 63.22 130 PHE A O 1
ATOM 1025 N N . ALA A 1 131 ? 12.621 1.280 -4.498 1.00 64.44 131 ALA A N 1
ATOM 1026 C CA . ALA A 1 131 ? 13.848 1.549 -3.745 1.00 64.44 131 ALA A CA 1
ATOM 1027 C C . ALA A 1 131 ? 14.703 0.290 -3.521 1.00 64.44 131 ALA A C 1
ATOM 1029 O O . ALA A 1 131 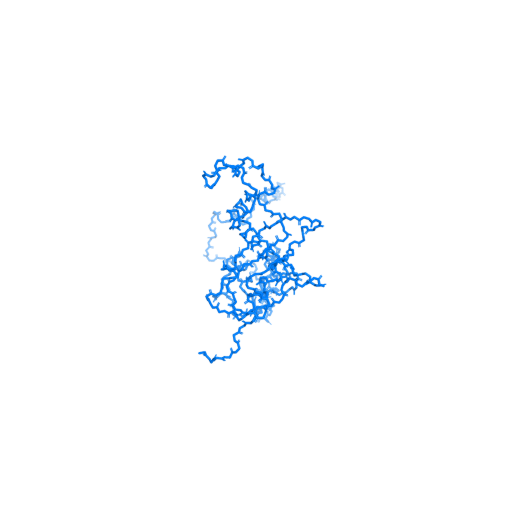? 15.928 0.341 -3.610 1.00 64.44 131 ALA A O 1
ATOM 1030 N N . LEU A 1 132 ? 14.065 -0.858 -3.280 1.00 66.06 132 LEU A N 1
ATOM 1031 C CA . LEU A 1 132 ? 14.742 -2.145 -3.108 1.00 66.06 132 LEU A CA 1
ATOM 1032 C C . LEU A 1 132 ? 15.049 -2.847 -4.439 1.00 66.06 132 LEU A C 1
ATOM 1034 O O . LEU A 1 132 ? 15.437 -4.015 -4.431 1.00 66.06 132 LEU A O 1
ATOM 1038 N N . SER A 1 133 ? 14.854 -2.175 -5.582 1.00 61.00 133 SER A N 1
ATOM 1039 C CA . SER A 1 133 ? 15.024 -2.751 -6.926 1.00 61.00 133 SER A CA 1
ATOM 1040 C C . SER A 1 133 ? 14.242 -4.056 -7.133 1.00 61.00 133 SER A C 1
ATOM 1042 O O . SER A 1 133 ? 14.580 -4.883 -7.982 1.00 61.00 133 SER A O 1
ATOM 1044 N N . THR A 1 134 ? 13.167 -4.257 -6.368 1.00 63.06 134 THR A N 1
ATOM 1045 C CA . THR A 1 134 ? 12.231 -5.363 -6.557 1.00 63.06 134 THR A CA 1
ATOM 1046 C C . THR A 1 134 ? 11.254 -4.939 -7.642 1.00 63.06 134 THR A C 1
ATOM 1048 O O . THR A 1 134 ? 10.100 -4.609 -7.386 1.00 63.06 134 THR A O 1
ATOM 1051 N N . ILE A 1 135 ? 11.751 -4.907 -8.882 1.00 64.62 135 ILE A N 1
ATOM 1052 C CA . ILE A 1 135 ? 10.934 -4.638 -10.063 1.00 64.62 135 ILE A CA 1
ATOM 1053 C C . ILE A 1 135 ? 9.955 -5.803 -10.210 1.00 64.62 135 ILE A C 1
ATOM 1055 O O . ILE A 1 135 ? 10.310 -6.891 -10.683 1.00 64.62 135 ILE A O 1
ATOM 1059 N N . ASP A 1 136 ? 8.732 -5.579 -9.742 1.00 70.75 136 ASP A N 1
ATOM 1060 C CA . ASP A 1 136 ? 7.594 -6.447 -9.998 1.00 70.75 136 ASP A CA 1
ATOM 1061 C C . ASP A 1 136 ? 7.362 -6.509 -11.511 1.00 70.75 136 ASP A C 1
ATOM 1063 O O . ASP A 1 136 ? 7.425 -5.485 -12.198 1.00 70.75 136 ASP A O 1
ATOM 1067 N N . TYR A 1 137 ? 7.124 -7.708 -12.043 1.00 73.69 137 TYR A N 1
ATOM 1068 C CA . TYR A 1 137 ? 6.952 -7.875 -13.482 1.00 73.69 137 TYR A CA 1
ATOM 1069 C C . TYR A 1 137 ? 5.735 -7.086 -13.965 1.00 73.69 137 TYR A C 1
ATOM 1071 O O . TYR A 1 137 ? 5.821 -6.442 -14.999 1.00 73.69 137 TYR A O 1
ATOM 1079 N N . GLU A 1 138 ? 4.655 -7.018 -13.179 1.00 76.44 138 GLU A N 1
ATOM 1080 C CA . GLU A 1 138 ? 3.472 -6.223 -13.529 1.00 76.44 138 GLU A CA 1
ATOM 1081 C C . GLU A 1 138 ? 3.779 -4.717 -13.618 1.00 76.44 138 GLU A C 1
ATOM 1083 O O . GLU A 1 138 ? 3.315 -4.035 -14.531 1.00 76.44 138 GLU A O 1
ATOM 1088 N N . HIS A 1 139 ? 4.603 -4.195 -12.706 1.00 75.19 139 HIS A N 1
ATOM 1089 C CA . HIS A 1 139 ? 5.022 -2.792 -12.731 1.00 75.19 139 HIS A CA 1
ATOM 1090 C C . HIS A 1 139 ? 5.884 -2.508 -13.968 1.00 75.19 139 HIS A C 1
ATOM 1092 O O . HIS A 1 139 ? 5.693 -1.500 -14.647 1.00 75.19 139 HIS A O 1
ATOM 1098 N N . LEU A 1 140 ? 6.783 -3.435 -14.304 1.00 78.56 140 LEU A N 1
ATOM 1099 C CA . LEU A 1 140 ? 7.581 -3.386 -15.524 1.00 78.56 140 LEU A CA 1
ATOM 1100 C C . LEU A 1 140 ? 6.698 -3.362 -16.779 1.00 78.56 140 LEU A C 1
ATOM 1102 O O . LEU A 1 140 ? 6.946 -2.551 -17.666 1.00 78.56 140 LEU A O 1
ATOM 1106 N N . GLN A 1 141 ? 5.631 -4.174 -16.823 1.00 80.50 141 GLN A N 1
ATOM 1107 C CA . GLN A 1 141 ? 4.658 -4.158 -17.924 1.00 80.50 141 GLN A CA 1
ATOM 1108 C C . GLN A 1 141 ? 3.983 -2.787 -18.055 1.00 80.50 141 GLN A C 1
ATOM 1110 O O . GLN A 1 141 ? 3.895 -2.245 -19.152 1.00 80.50 141 GLN A O 1
ATOM 1115 N N . ARG A 1 142 ? 3.531 -2.200 -16.937 1.00 80.38 142 ARG A N 1
ATOM 1116 C CA . ARG A 1 142 ? 2.881 -0.877 -16.935 1.00 80.38 142 ARG A CA 1
ATOM 1117 C C . ARG A 1 142 ? 3.828 0.231 -17.389 1.00 80.38 142 ARG A C 1
ATOM 1119 O O . ARG A 1 142 ? 3.413 1.096 -18.150 1.00 80.38 142 ARG A O 1
ATOM 1126 N N . PHE A 1 143 ? 5.083 0.195 -16.941 1.00 82.12 143 PHE A N 1
ATOM 1127 C CA . PHE A 1 143 ? 6.105 1.152 -17.361 1.00 82.12 143 PHE A CA 1
ATOM 1128 C C . PHE A 1 143 ? 6.397 1.044 -18.861 1.00 82.12 143 PHE A C 1
ATOM 1130 O O . PHE A 1 143 ? 6.389 2.056 -19.553 1.00 82.12 143 PHE A O 1
ATOM 1137 N N . LEU A 1 144 ? 6.609 -0.172 -19.372 1.00 83.44 144 LEU A N 1
ATOM 1138 C CA . LEU A 1 144 ? 6.826 -0.413 -20.801 1.00 83.44 144 LEU A CA 1
ATOM 1139 C C . LEU A 1 144 ? 5.606 -0.007 -21.641 1.00 83.44 144 LEU A C 1
ATOM 1141 O O . LEU A 1 144 ? 5.772 0.570 -22.713 1.00 83.44 144 LEU A O 1
ATOM 1145 N N . GLY A 1 145 ? 4.396 -0.177 -21.103 1.00 82.50 145 GLY A N 1
ATOM 1146 C CA . GLY A 1 145 ? 3.162 0.305 -21.719 1.00 82.50 145 GLY A CA 1
ATOM 1147 C C . GLY A 1 145 ? 3.101 1.827 -21.914 1.00 82.50 145 GLY A C 1
ATOM 1148 O O . GLY A 1 145 ? 2.423 2.284 -22.826 1.00 82.50 145 GLY A O 1
ATOM 1149 N N . LEU A 1 146 ? 3.845 2.631 -21.138 1.00 82.44 146 LEU A N 1
ATOM 1150 C CA . LEU A 1 146 ? 3.960 4.081 -21.388 1.00 82.44 146 LEU A CA 1
ATOM 1151 C C . LEU A 1 146 ? 4.695 4.398 -22.700 1.00 82.44 146 LEU A C 1
ATOM 1153 O O . LEU A 1 146 ? 4.535 5.490 -23.242 1.00 82.44 146 LEU A O 1
ATOM 1157 N N . PHE A 1 147 ? 5.498 3.454 -23.190 1.00 80.81 147 PHE A N 1
ATOM 1158 C CA . PHE A 1 147 ? 6.236 3.535 -24.450 1.00 80.81 147 PHE A CA 1
ATOM 1159 C C . PHE A 1 147 ? 5.571 2.720 -25.566 1.00 80.81 147 PHE A C 1
ATOM 1161 O O . PHE A 1 147 ? 6.208 2.483 -26.588 1.00 80.81 147 PHE A O 1
ATOM 1168 N N . ASP A 1 148 ? 4.316 2.297 -25.369 1.00 81.31 148 ASP A N 1
ATOM 1169 C CA . ASP A 1 148 ? 3.560 1.460 -26.309 1.00 81.31 148 ASP A CA 1
ATOM 1170 C C . ASP A 1 148 ? 4.227 0.093 -26.582 1.00 81.31 148 ASP A C 1
ATOM 1172 O O . ASP A 1 148 ? 4.092 -0.477 -27.659 1.00 81.31 148 ASP A O 1
ATOM 1176 N N . ILE A 1 149 ? 4.975 -0.433 -25.599 1.00 80.69 149 ILE A N 1
ATOM 1177 C CA . ILE A 1 149 ? 5.566 -1.779 -25.637 1.00 80.69 149 ILE A CA 1
ATOM 1178 C C . ILE A 1 149 ? 4.672 -2.713 -24.820 1.00 80.69 149 ILE A C 1
ATOM 1180 O O . ILE A 1 149 ? 4.681 -2.671 -23.581 1.00 80.69 149 ILE A O 1
ATOM 1184 N N . ASP A 1 150 ? 3.920 -3.592 -25.484 1.00 77.88 150 ASP A N 1
ATOM 1185 C CA . ASP A 1 150 ? 3.125 -4.601 -24.794 1.00 77.88 150 ASP A CA 1
ATOM 1186 C C . ASP A 1 150 ? 4.010 -5.789 -24.425 1.00 77.88 150 ASP A C 1
ATOM 1188 O O . ASP A 1 150 ? 4.208 -6.734 -25.182 1.00 77.88 150 ASP A O 1
ATOM 1192 N N . SER A 1 151 ? 4.503 -5.782 -23.192 1.00 69.69 151 SER A N 1
ATOM 1193 C CA . SER A 1 151 ? 5.324 -6.870 -22.646 1.00 69.69 151 SER A CA 1
ATOM 1194 C C . SER A 1 151 ? 4.703 -8.280 -22.689 1.00 69.69 151 SER A C 1
ATOM 1196 O O . SER A 1 151 ? 5.406 -9.238 -22.382 1.00 69.69 151 SER A O 1
ATOM 1198 N N . ARG A 1 152 ? 3.410 -8.438 -23.017 1.00 69.19 152 ARG A N 1
ATOM 1199 C CA . ARG A 1 152 ? 2.771 -9.754 -23.214 1.00 69.19 152 ARG A CA 1
ATOM 1200 C C . ARG A 1 152 ? 2.925 -10.299 -24.634 1.00 69.19 152 ARG A C 1
ATOM 1202 O O . ARG A 1 152 ? 2.802 -11.508 -24.813 1.00 69.19 152 ARG A O 1
ATOM 1209 N N . HIS A 1 153 ? 3.168 -9.429 -25.609 1.00 68.62 153 HIS A N 1
ATOM 1210 C CA . HIS A 1 153 ? 3.273 -9.779 -27.027 1.00 68.62 153 HIS A CA 1
ATOM 1211 C C . HIS A 1 153 ? 4.660 -9.456 -27.598 1.00 68.62 153 HIS A C 1
ATOM 1213 O O . HIS A 1 153 ? 5.210 -10.256 -28.350 1.00 68.62 153 HIS A O 1
ATOM 1219 N N . ASP A 1 154 ? 5.237 -8.325 -27.193 1.00 67.56 154 ASP A N 1
ATOM 1220 C CA . ASP A 1 154 ? 6.452 -7.748 -27.774 1.00 67.56 154 ASP A CA 1
ATOM 1221 C C . ASP A 1 154 ? 7.734 -8.151 -27.040 1.00 67.56 154 ASP A C 1
ATOM 1223 O O . ASP A 1 154 ? 8.830 -7.947 -27.556 1.00 67.56 154 ASP A O 1
ATOM 1227 N N . VAL A 1 155 ? 7.617 -8.704 -25.829 1.00 73.69 155 VAL A N 1
ATOM 1228 C CA . VAL A 1 155 ? 8.764 -9.041 -24.980 1.00 73.69 155 VAL A CA 1
ATOM 1229 C C . VAL A 1 155 ? 8.736 -10.522 -24.627 1.00 73.69 155 VAL A C 1
ATOM 1231 O O . VAL A 1 155 ? 7.797 -11.003 -23.995 1.00 73.69 155 VAL A O 1
ATOM 1234 N N . ALA A 1 156 ? 9.782 -11.249 -25.016 1.00 69.69 156 ALA A N 1
ATOM 1235 C CA . ALA A 1 156 ? 9.837 -12.700 -24.885 1.00 69.69 156 ALA A CA 1
ATOM 1236 C C . ALA A 1 156 ? 10.114 -13.158 -23.444 1.00 69.69 156 ALA A C 1
ATOM 1238 O O . ALA A 1 156 ? 9.622 -14.207 -23.023 1.00 69.69 156 ALA A O 1
ATOM 1239 N N . ASP A 1 157 ? 10.907 -12.399 -22.675 1.00 79.00 157 ASP A N 1
ATOM 1240 C CA . ASP A 1 157 ? 11.256 -12.758 -21.300 1.00 79.00 157 ASP A CA 1
ATOM 1241 C C . ASP A 1 157 ? 11.485 -11.556 -20.354 1.00 79.00 157 ASP A C 1
ATOM 1243 O O . ASP A 1 157 ? 11.538 -10.385 -20.736 1.00 79.00 157 ASP A O 1
ATOM 1247 N N . ARG A 1 158 ? 11.630 -11.839 -19.051 1.00 78.88 158 ARG A N 1
ATOM 1248 C CA . ARG A 1 158 ? 11.865 -10.805 -18.024 1.00 78.88 158 ARG A CA 1
ATOM 1249 C C . ARG A 1 158 ? 13.197 -10.067 -18.208 1.00 78.88 158 ARG A C 1
ATOM 1251 O O . ARG A 1 158 ? 13.323 -8.931 -17.752 1.00 78.88 158 ARG A O 1
ATOM 1258 N N . LYS A 1 159 ? 14.203 -10.697 -18.819 1.00 80.19 159 LYS A N 1
ATOM 1259 C CA . LYS A 1 159 ? 15.515 -10.069 -19.027 1.00 80.19 159 LYS A CA 1
ATOM 1260 C C . LYS A 1 159 ? 15.415 -8.997 -20.101 1.00 80.19 159 LYS A C 1
ATOM 1262 O O . LYS A 1 159 ? 15.917 -7.897 -19.893 1.00 80.19 159 LYS A O 1
ATOM 1267 N N . GLU A 1 160 ? 14.716 -9.297 -21.185 1.00 81.12 160 GLU A N 1
ATOM 1268 C CA . GLU A 1 160 ? 14.403 -8.361 -22.254 1.00 81.12 160 GLU A CA 1
ATOM 1269 C C . GLU A 1 160 ? 13.532 -7.206 -21.741 1.00 81.12 160 GLU A C 1
ATOM 1271 O O . GLU A 1 160 ? 13.833 -6.044 -22.006 1.00 81.12 160 GLU A O 1
ATOM 1276 N N . ALA A 1 161 ? 12.535 -7.488 -20.896 1.00 82.25 161 ALA A N 1
ATOM 1277 C CA . ALA A 1 161 ? 11.716 -6.444 -20.274 1.00 82.25 161 ALA A CA 1
ATOM 1278 C C . ALA A 1 161 ? 12.561 -5.464 -19.432 1.00 82.25 161 ALA A C 1
ATOM 1280 O O . ALA A 1 161 ? 12.411 -4.246 -19.531 1.00 82.25 161 ALA A O 1
ATOM 1281 N N . ASN A 1 162 ? 13.491 -5.990 -18.627 1.00 80.94 162 ASN A N 1
ATOM 1282 C CA . ASN A 1 162 ? 14.406 -5.171 -17.827 1.00 80.94 162 ASN A CA 1
ATOM 1283 C C . ASN A 1 162 ? 15.391 -4.380 -18.700 1.00 80.94 162 ASN A C 1
ATOM 1285 O O . ASN A 1 162 ? 15.717 -3.238 -18.379 1.00 80.94 162 ASN A O 1
ATOM 1289 N N . PHE A 1 163 ? 15.862 -4.974 -19.798 1.00 83.38 163 PHE A N 1
ATOM 1290 C CA . PHE A 1 163 ? 16.725 -4.304 -20.766 1.00 83.38 163 PHE A CA 1
ATOM 1291 C C . PHE A 1 163 ? 16.020 -3.098 -21.392 1.00 83.38 163 PHE A C 1
ATOM 1293 O O . PHE A 1 163 ? 16.564 -1.992 -21.376 1.00 83.38 163 PHE A O 1
ATOM 1300 N N . TRP A 1 164 ? 14.783 -3.279 -21.858 1.00 83.62 164 TRP A N 1
ATOM 1301 C CA . TRP A 1 164 ? 13.988 -2.181 -22.397 1.00 83.62 164 TRP A CA 1
ATOM 1302 C C . TRP A 1 164 ? 13.714 -1.106 -21.353 1.00 83.62 164 TRP A C 1
ATOM 1304 O O . TRP A 1 164 ? 13.899 0.078 -21.636 1.00 83.62 164 TRP A O 1
ATOM 1314 N N . ALA A 1 165 ? 13.379 -1.491 -20.123 1.00 83.44 165 ALA A N 1
ATOM 1315 C CA . ALA A 1 165 ? 13.146 -0.520 -19.063 1.00 83.44 165 ALA A CA 1
ATOM 1316 C C . ALA A 1 165 ? 14.390 0.304 -18.699 1.00 83.44 165 ALA A C 1
ATOM 1318 O O . ALA A 1 165 ? 14.264 1.481 -18.367 1.00 83.44 165 ALA A O 1
ATOM 1319 N N . ALA A 1 166 ? 15.590 -0.270 -18.819 1.00 81.31 166 ALA A N 1
ATOM 1320 C CA . ALA A 1 166 ? 16.839 0.464 -18.633 1.00 81.31 166 ALA A CA 1
ATOM 1321 C C . ALA A 1 166 ? 17.132 1.449 -19.783 1.00 81.31 166 ALA A C 1
ATOM 1323 O O . ALA A 1 166 ? 17.731 2.500 -19.560 1.00 81.31 166 ALA A O 1
ATOM 1324 N N . LEU A 1 167 ? 16.713 1.128 -21.012 1.00 83.12 167 LEU A N 1
ATOM 1325 C CA . LEU A 1 167 ? 17.018 1.922 -22.206 1.00 83.12 167 LEU A CA 1
ATOM 1326 C C . LEU A 1 167 ? 16.001 3.022 -22.512 1.00 83.12 167 LEU A C 1
ATOM 1328 O O . LEU A 1 167 ? 16.398 4.090 -22.992 1.00 83.12 167 LEU A O 1
ATOM 1332 N N . MET A 1 168 ? 14.715 2.779 -22.251 1.00 83.44 168 MET A N 1
ATOM 1333 C CA . MET A 1 168 ? 13.620 3.690 -22.606 1.00 83.44 168 MET A CA 1
ATOM 1334 C C . MET A 1 168 ? 13.753 5.111 -22.033 1.00 83.44 168 MET A C 1
ATOM 1336 O O . MET A 1 168 ? 13.522 6.060 -22.785 1.00 83.44 168 MET A O 1
ATOM 1340 N N . PRO A 1 169 ? 14.226 5.331 -20.788 1.00 80.25 169 PRO A N 1
ATOM 1341 C CA . PRO A 1 169 ? 14.472 6.685 -20.280 1.00 80.25 169 PRO A CA 1
ATOM 1342 C C . PRO A 1 169 ? 15.419 7.508 -21.168 1.00 80.25 169 PRO A C 1
ATOM 1344 O O . PRO A 1 169 ? 15.300 8.729 -21.269 1.00 80.25 169 PRO A O 1
ATOM 1347 N N . THR A 1 170 ? 16.342 6.835 -21.859 1.00 82.06 170 THR A N 1
ATOM 1348 C CA . THR A 1 170 ? 17.324 7.456 -22.758 1.00 82.06 170 THR A CA 1
ATOM 1349 C C . THR A 1 170 ? 16.933 7.393 -24.234 1.00 82.06 1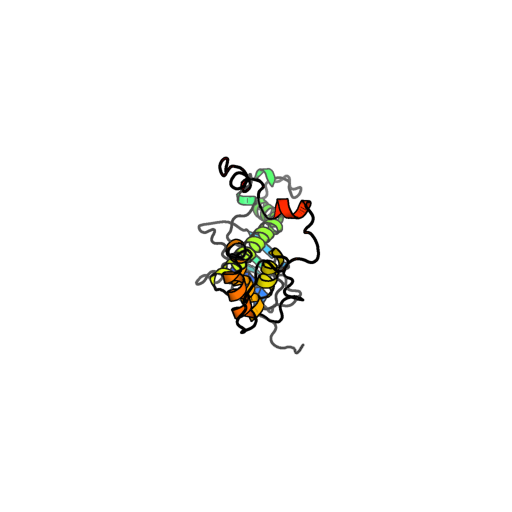70 THR A C 1
ATOM 1351 O O . THR A 1 170 ? 17.743 7.758 -25.081 1.00 82.06 170 THR A O 1
ATOM 1354 N N . HIS A 1 171 ? 15.702 6.979 -24.568 1.00 81.38 171 HIS A N 1
ATOM 1355 C CA . HIS A 1 171 ? 15.226 6.825 -25.952 1.00 81.38 171 HIS A CA 1
ATOM 1356 C C . HIS A 1 171 ? 15.489 8.060 -26.821 1.00 81.38 171 HIS A C 1
ATOM 1358 O O . HIS A 1 171 ? 16.017 7.955 -27.926 1.00 81.38 171 HIS A O 1
ATOM 1364 N N . HIS A 1 172 ? 15.223 9.247 -26.277 1.00 77.81 172 HIS A N 1
ATOM 1365 C CA . HIS A 1 172 ? 15.462 10.531 -26.939 1.00 77.81 172 HIS A CA 1
ATOM 1366 C C . HIS A 1 172 ? 16.933 10.784 -27.329 1.00 77.81 172 HIS A C 1
ATOM 1368 O O . HIS A 1 172 ? 17.196 11.611 -28.197 1.00 77.81 172 HIS A O 1
ATOM 1374 N N . ILE A 1 173 ? 17.890 10.088 -26.708 1.00 77.31 173 ILE A N 1
ATOM 1375 C CA . ILE A 1 173 ? 19.328 10.216 -26.980 1.00 77.31 173 ILE A CA 1
ATOM 1376 C C . ILE A 1 173 ? 19.751 9.291 -28.125 1.00 77.31 173 ILE A C 1
ATOM 1378 O O . ILE A 1 173 ? 20.592 9.664 -28.945 1.00 77.31 173 ILE A O 1
ATOM 1382 N N . TRP A 1 174 ? 19.200 8.076 -28.187 1.00 83.44 174 TRP A N 1
ATOM 1383 C CA . TRP A 1 174 ? 19.701 7.044 -29.096 1.00 83.44 174 TRP A CA 1
ATOM 1384 C C . TRP A 1 174 ? 18.841 6.809 -30.340 1.00 83.44 174 TRP A C 1
ATOM 1386 O O . TRP A 1 174 ? 19.414 6.455 -31.367 1.00 83.44 174 TRP A O 1
ATOM 1396 N N . ALA A 1 175 ? 17.526 7.051 -30.304 1.00 78.31 175 ALA A N 1
ATOM 1397 C CA . ALA A 1 175 ? 16.596 6.691 -31.386 1.00 78.31 175 ALA A CA 1
ATOM 1398 C C . ALA A 1 175 ? 16.843 7.418 -32.724 1.00 78.31 175 ALA A C 1
ATOM 1400 O O . ALA A 1 175 ? 16.394 6.963 -33.771 1.00 78.31 175 ALA A O 1
ATOM 1401 N N . GLY A 1 176 ? 17.580 8.532 -32.700 1.00 75.00 176 GLY A N 1
ATOM 1402 C CA . GLY A 1 176 ? 18.008 9.274 -33.893 1.00 75.00 176 GLY A CA 1
ATOM 1403 C C . GLY A 1 176 ? 19.503 9.171 -34.194 1.00 75.00 176 GLY A C 1
ATOM 1404 O O . GLY A 1 176 ? 19.995 9.885 -35.060 1.00 75.00 176 GLY A O 1
ATOM 1405 N N . ASN A 1 177 ? 20.248 8.340 -33.458 1.00 82.12 177 ASN A N 1
ATOM 1406 C CA . ASN A 1 177 ? 21.683 8.178 -33.645 1.00 82.12 177 ASN A CA 1
ATOM 1407 C C . ASN A 1 177 ? 21.985 6.755 -34.148 1.00 82.12 177 ASN A C 1
ATOM 1409 O O . ASN A 1 177 ? 21.822 5.789 -33.389 1.00 82.12 177 ASN A O 1
ATOM 1413 N N . PRO A 1 178 ? 22.470 6.596 -35.392 1.00 81.56 178 PRO A N 1
ATOM 1414 C CA . PRO A 1 178 ? 22.671 5.286 -36.011 1.00 81.56 178 PRO A CA 1
ATOM 1415 C C . PRO A 1 178 ? 23.728 4.464 -35.273 1.00 81.56 178 PRO A C 1
ATOM 1417 O O . PRO A 1 178 ? 23.629 3.242 -35.187 1.00 81.56 178 PRO A O 1
ATOM 1420 N N . HIS A 1 179 ? 24.728 5.121 -34.685 1.00 80.81 179 HIS A N 1
ATOM 1421 C CA . HIS A 1 179 ? 25.773 4.449 -33.930 1.00 80.81 179 HIS A CA 1
ATOM 1422 C C . HIS A 1 179 ? 25.230 3.899 -32.603 1.00 80.81 179 HIS A C 1
ATOM 1424 O O . HIS A 1 179 ? 25.521 2.758 -32.238 1.00 80.81 179 HIS A O 1
ATOM 1430 N N . PHE A 1 180 ? 24.447 4.684 -31.855 1.00 82.06 180 PHE A N 1
ATOM 1431 C CA . PHE A 1 180 ? 23.852 4.201 -30.602 1.00 82.06 180 PHE A CA 1
ATOM 1432 C C . PHE A 1 180 ? 22.766 3.156 -30.846 1.00 82.06 180 PHE A C 1
ATOM 1434 O O . PHE A 1 180 ? 22.742 2.143 -30.150 1.00 82.06 180 PHE A O 1
ATOM 1441 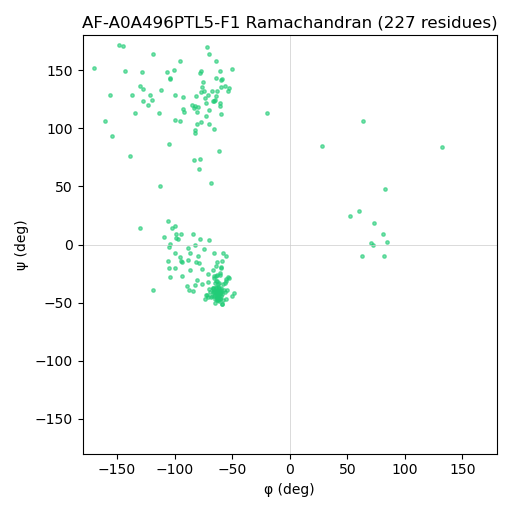N N . THR A 1 181 ? 21.955 3.332 -31.888 1.00 84.81 181 THR A N 1
ATOM 1442 C CA . THR A 1 181 ? 20.958 2.336 -32.294 1.00 84.81 181 THR A CA 1
ATOM 1443 C C . THR A 1 181 ? 21.630 1.020 -32.694 1.00 84.81 181 THR A C 1
ATOM 1445 O O . THR A 1 181 ? 21.240 -0.037 -32.207 1.00 84.81 181 THR A O 1
ATOM 1448 N N . ALA A 1 182 ? 22.709 1.059 -33.485 1.00 85.75 182 ALA A N 1
ATOM 1449 C CA . ALA A 1 182 ? 23.474 -0.140 -33.834 1.00 85.75 182 ALA A CA 1
ATOM 1450 C C . ALA A 1 182 ? 24.050 -0.856 -32.599 1.00 85.75 182 ALA A C 1
ATOM 1452 O O . ALA A 1 182 ? 24.050 -2.086 -32.550 1.00 85.75 182 ALA A O 1
ATOM 1453 N N . ARG A 1 183 ? 24.504 -0.104 -31.585 1.00 85.19 183 ARG A N 1
ATOM 1454 C CA . ARG A 1 183 ? 24.955 -0.678 -30.307 1.00 85.19 183 ARG A CA 1
ATOM 1455 C C . ARG A 1 183 ? 23.819 -1.344 -29.536 1.00 85.19 183 ARG A C 1
ATOM 1457 O O . ARG A 1 183 ? 24.019 -2.441 -29.030 1.00 85.19 183 ARG A O 1
ATOM 1464 N N . ILE A 1 184 ? 22.648 -0.717 -29.454 1.00 84.94 184 ILE A N 1
ATOM 1465 C CA . ILE A 1 184 ? 21.478 -1.289 -28.769 1.00 84.94 184 ILE A CA 1
ATOM 1466 C C . ILE A 1 184 ? 21.029 -2.580 -29.457 1.00 84.94 184 ILE A C 1
ATOM 1468 O O . ILE A 1 184 ? 20.868 -3.598 -28.788 1.00 84.94 184 ILE A O 1
ATOM 1472 N N . LEU A 1 185 ? 20.937 -2.576 -30.790 1.00 83.38 185 LEU A N 1
ATOM 1473 C CA . LEU A 1 185 ? 20.637 -3.776 -31.578 1.00 83.38 185 LEU A CA 1
ATOM 1474 C C . LEU A 1 185 ? 21.692 -4.868 -31.363 1.00 83.38 185 LEU A C 1
ATOM 1476 O O . LEU A 1 185 ? 21.355 -6.043 -31.232 1.00 83.38 185 LEU A O 1
ATOM 1480 N N . GLN A 1 186 ? 22.970 -4.492 -31.263 1.00 86.88 186 GLN A N 1
ATOM 1481 C CA . GLN A 1 186 ? 24.031 -5.445 -30.952 1.00 86.88 186 GLN A CA 1
ATOM 1482 C C . GLN A 1 186 ? 23.864 -6.070 -29.567 1.00 86.88 186 GLN A C 1
ATOM 1484 O O . GLN A 1 186 ? 24.048 -7.278 -29.433 1.00 86.88 186 GLN A O 1
ATOM 1489 N N . TYR A 1 187 ? 23.519 -5.283 -28.549 1.00 82.81 187 TYR A N 1
ATOM 1490 C CA . TYR A 1 187 ? 23.252 -5.815 -27.213 1.00 82.81 187 TYR A CA 1
ATOM 1491 C C . TYR A 1 187 ? 22.033 -6.743 -27.190 1.00 82.81 187 TYR A C 1
ATOM 1493 O O . TYR A 1 187 ? 22.067 -7.750 -26.490 1.00 82.81 187 TYR A O 1
ATOM 1501 N N . MET A 1 188 ? 20.999 -6.438 -27.977 1.00 79.44 188 MET A N 1
ATOM 1502 C CA . MET A 1 188 ? 19.760 -7.217 -28.037 1.00 79.44 188 MET A CA 1
ATOM 1503 C C . MET A 1 188 ? 19.928 -8.554 -28.779 1.00 79.44 188 MET A C 1
ATOM 1505 O O . MET A 1 188 ? 19.507 -9.592 -28.279 1.00 79.44 188 MET A O 1
ATOM 1509 N N . PHE A 1 189 ? 20.567 -8.555 -29.954 1.00 80.81 189 PHE A N 1
ATOM 1510 C CA . PHE A 1 189 ? 20.659 -9.746 -30.815 1.00 80.81 189 PHE A CA 1
ATOM 1511 C C . PHE A 1 189 ? 22.032 -10.433 -30.794 1.00 80.81 189 PHE A C 1
ATOM 1513 O O . PHE A 1 189 ? 22.237 -11.418 -31.501 1.00 80.81 189 PHE A O 1
ATOM 1520 N N . GLY A 1 190 ? 23.006 -9.895 -30.054 1.00 80.69 190 GLY A N 1
ATOM 1521 C CA . GLY A 1 190 ? 24.368 -10.436 -29.951 1.00 80.69 190 GLY A CA 1
ATOM 1522 C C . GLY A 1 190 ? 25.234 -10.283 -31.209 1.00 80.69 190 GLY A C 1
ATOM 1523 O O . GLY A 1 190 ? 26.392 -10.698 -31.213 1.00 80.69 190 GLY A O 1
ATOM 1524 N N . ASN A 1 191 ? 24.710 -9.670 -32.272 1.00 84.62 191 ASN A N 1
ATOM 1525 C CA . ASN A 1 191 ? 25.380 -9.519 -33.564 1.00 84.62 191 ASN A CA 1
ATOM 1526 C C . ASN A 1 191 ? 25.840 -8.078 -33.791 1.00 84.62 191 ASN A C 1
ATOM 1528 O O . ASN A 1 191 ? 25.190 -7.136 -33.356 1.00 84.62 191 ASN A O 1
ATOM 1532 N N . LYS A 1 192 ? 26.949 -7.864 -34.506 1.00 83.94 192 LYS A N 1
ATOM 1533 C CA . LYS A 1 192 ? 27.359 -6.501 -34.879 1.00 83.94 192 LYS A CA 1
ATOM 1534 C C . LYS A 1 192 ? 26.428 -5.955 -35.962 1.00 83.94 192 LYS A C 1
ATOM 1536 O O . LYS A 1 192 ? 26.353 -6.527 -37.045 1.00 83.94 192 LYS A O 1
ATOM 1541 N N . PHE A 1 193 ? 25.783 -4.825 -35.687 1.00 81.19 193 PHE A N 1
ATOM 1542 C CA . PHE A 1 193 ? 24.970 -4.107 -36.667 1.00 81.19 193 PHE A CA 1
ATOM 1543 C C . PHE A 1 193 ? 25.733 -2.923 -37.251 1.00 81.19 193 PHE A C 1
ATOM 1545 O O . PHE A 1 193 ? 26.578 -2.304 -36.605 1.00 81.19 193 PHE A O 1
ATOM 1552 N N . THR A 1 194 ? 25.417 -2.586 -38.496 1.00 80.75 194 THR A N 1
ATOM 1553 C CA . THR A 1 194 ? 25.855 -1.345 -39.134 1.00 80.75 194 THR A CA 1
ATOM 1554 C C . THR A 1 194 ? 24.649 -0.740 -39.827 1.00 80.75 194 THR A C 1
ATOM 1556 O O . THR A 1 194 ? 24.123 -1.319 -40.775 1.00 80.75 194 THR A O 1
ATOM 1559 N N . ILE A 1 195 ? 24.196 0.410 -39.334 1.00 80.00 195 ILE A N 1
ATOM 1560 C CA . ILE A 1 195 ? 23.078 1.138 -39.931 1.00 80.00 195 ILE A CA 1
ATOM 1561 C C . ILE A 1 195 ? 23.644 2.009 -41.048 1.00 80.00 195 ILE A C 1
ATOM 1563 O O . ILE A 1 195 ? 24.522 2.838 -40.815 1.00 80.00 195 ILE A O 1
ATOM 1567 N N . ARG A 1 196 ? 23.172 1.782 -42.275 1.00 77.00 196 ARG A N 1
ATOM 1568 C CA . ARG A 1 196 ? 23.509 2.612 -43.433 1.00 77.00 196 ARG A CA 1
ATOM 1569 C C . ARG A 1 196 ? 22.418 3.657 -43.612 1.00 77.00 196 ARG A C 1
ATOM 1571 O O . ARG A 1 196 ? 21.323 3.335 -44.062 1.00 77.00 196 ARG A O 1
ATOM 1578 N N . GLU A 1 197 ? 22.725 4.895 -43.260 1.00 60.16 197 GLU A N 1
ATOM 1579 C CA . GLU A 1 197 ? 21.884 6.041 -43.595 1.00 60.16 197 GLU A CA 1
ATOM 1580 C C . GLU A 1 197 ? 22.073 6.361 -45.086 1.00 60.16 197 GLU A C 1
ATOM 1582 O O . GLU A 1 197 ? 23.193 6.281 -45.591 1.00 60.16 197 GLU A O 1
ATOM 1587 N N . ASN A 1 198 ? 20.992 6.702 -45.796 1.00 62.16 198 ASN A N 1
ATOM 1588 C CA . ASN A 1 198 ? 20.950 6.961 -47.250 1.00 62.16 198 ASN A CA 1
ATOM 1589 C C . ASN A 1 198 ? 20.841 5.725 -48.158 1.00 62.16 198 ASN A C 1
ATOM 1591 O O . ASN A 1 198 ? 21.529 5.611 -49.173 1.00 62.16 198 ASN A O 1
ATOM 1595 N N . ILE A 1 199 ? 19.918 4.817 -47.845 1.00 59.16 199 ILE A N 1
ATOM 1596 C CA . ILE A 1 199 ? 19.377 3.920 -48.872 1.00 59.16 199 ILE A CA 1
ATOM 1597 C C . ILE A 1 199 ? 18.430 4.766 -49.743 1.00 59.16 199 ILE A C 1
ATOM 1599 O O . ILE A 1 199 ? 17.549 5.416 -49.177 1.00 59.16 199 ILE A O 1
ATOM 1603 N N . PRO A 1 200 ? 18.584 4.807 -51.080 1.00 53.22 200 PRO A N 1
ATOM 1604 C CA . PRO A 1 200 ? 17.622 5.485 -51.941 1.00 53.22 200 PRO A CA 1
ATOM 1605 C C . PRO A 1 200 ? 16.251 4.835 -51.740 1.00 53.22 200 PRO A C 1
ATOM 1607 O O . PRO A 1 200 ? 16.054 3.658 -52.045 1.00 53.22 200 PRO A O 1
ATOM 1610 N N . THR A 1 201 ? 15.316 5.577 -51.152 1.00 53.62 201 THR A N 1
ATOM 1611 C CA . THR A 1 201 ? 13.972 5.080 -50.882 1.00 53.62 201 THR A CA 1
ATOM 1612 C C . THR A 1 201 ? 13.218 4.956 -52.197 1.00 53.62 201 THR A C 1
ATOM 1614 O O . THR A 1 201 ? 13.141 5.906 -52.970 1.00 53.62 201 THR A O 1
ATOM 1617 N N . SER A 1 202 ? 12.623 3.790 -52.448 1.00 58.66 202 SER A N 1
ATOM 1618 C CA . SER A 1 202 ? 11.769 3.544 -53.623 1.00 58.66 202 SER A CA 1
ATOM 1619 C C . SER A 1 202 ? 10.505 4.414 -53.630 1.00 58.66 202 SER A C 1
ATOM 1621 O O . SER A 1 202 ? 9.831 4.523 -54.648 1.00 58.66 202 SER A O 1
ATOM 1623 N N . PHE A 1 203 ? 10.183 5.014 -52.483 1.00 56.19 203 PHE A N 1
ATOM 1624 C CA . PHE A 1 203 ? 9.011 5.840 -52.254 1.00 56.19 203 PHE A CA 1
ATOM 1625 C C . PHE A 1 203 ? 9.447 7.180 -51.666 1.00 56.19 203 PHE A C 1
ATOM 1627 O O . PHE A 1 203 ? 10.266 7.225 -50.743 1.00 56.19 203 PHE A O 1
ATOM 1634 N N . ASP A 1 204 ? 8.899 8.270 -52.194 1.00 52.12 204 ASP A N 1
ATOM 1635 C CA . ASP A 1 204 ? 9.095 9.593 -51.615 1.00 52.12 204 ASP A CA 1
ATOM 1636 C C . ASP A 1 204 ? 8.407 9.678 -50.250 1.00 52.12 204 ASP A C 1
ATOM 1638 O O . ASP A 1 204 ? 7.241 9.313 -50.093 1.00 52.12 204 ASP A O 1
ATOM 1642 N N . ILE A 1 205 ? 9.128 10.189 -49.251 1.00 56.69 205 ILE A N 1
ATOM 1643 C CA . ILE A 1 205 ? 8.552 10.451 -47.930 1.00 56.69 205 ILE A CA 1
ATOM 1644 C C . ILE A 1 205 ? 7.501 11.563 -48.086 1.00 56.69 205 ILE A C 1
ATOM 1646 O O . ILE A 1 205 ? 7.863 12.661 -48.532 1.00 56.69 205 ILE A O 1
ATOM 1650 N N . PRO A 1 206 ? 6.232 11.335 -47.689 1.00 61.03 206 PRO A N 1
ATOM 1651 C CA . PRO A 1 206 ? 5.178 12.335 -47.789 1.00 61.03 206 PRO A CA 1
ATOM 1652 C C . PRO A 1 206 ? 5.585 13.656 -47.132 1.00 61.03 206 PRO A C 1
ATOM 1654 O O . PRO A 1 206 ? 6.098 13.682 -46.009 1.00 61.03 206 PRO A O 1
ATOM 1657 N N . LEU A 1 207 ? 5.328 14.767 -47.827 1.00 51.50 207 LEU A N 1
ATOM 1658 C CA . LEU A 1 207 ? 5.799 16.101 -47.435 1.00 51.50 207 LEU A CA 1
ATOM 1659 C C . LEU A 1 207 ? 5.38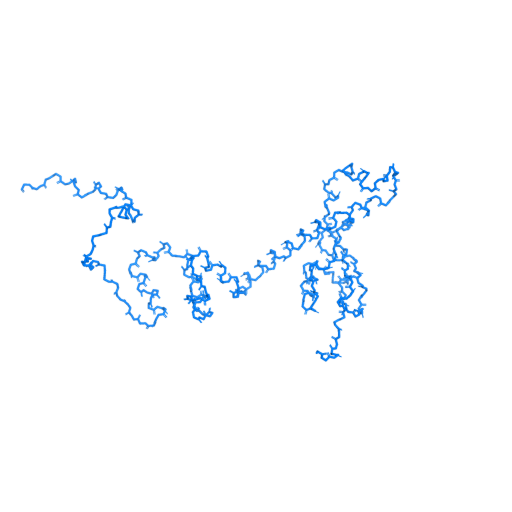5 16.493 -46.004 1.00 51.50 207 LEU A C 1
ATOM 1661 O O . LEU A 1 207 ? 6.132 17.186 -45.317 1.00 51.50 207 LEU A O 1
ATOM 1665 N N . ALA A 1 208 ? 4.224 16.010 -45.552 1.00 53.28 208 ALA A N 1
ATOM 1666 C CA . ALA A 1 208 ? 3.682 16.254 -44.217 1.00 53.28 208 ALA A CA 1
ATOM 1667 C C . ALA A 1 208 ? 4.534 15.643 -43.084 1.00 53.28 208 ALA A C 1
ATOM 1669 O O . ALA A 1 208 ? 4.638 16.226 -42.007 1.00 53.28 208 ALA A O 1
ATOM 1670 N N . ILE A 1 209 ? 5.186 14.499 -43.325 1.00 49.56 209 ILE A N 1
ATOM 1671 C CA . ILE A 1 209 ? 6.007 13.797 -42.322 1.00 49.56 209 ILE A CA 1
ATOM 1672 C C . ILE A 1 209 ? 7.412 14.413 -42.254 1.00 49.56 209 ILE A C 1
ATOM 1674 O O . ILE A 1 209 ? 7.977 14.567 -41.170 1.00 49.56 209 ILE A O 1
ATOM 1678 N N . ARG A 1 210 ? 7.950 14.867 -43.398 1.00 47.00 210 ARG A N 1
ATOM 1679 C CA . ARG A 1 210 ? 9.250 15.563 -43.472 1.00 47.00 210 ARG A CA 1
ATOM 1680 C C . ARG A 1 210 ? 9.321 16.803 -42.577 1.00 47.00 210 ARG A C 1
ATOM 1682 O O . ARG A 1 210 ? 10.390 17.098 -42.058 1.00 47.00 210 ARG A O 1
ATOM 1689 N N . SER A 1 211 ? 8.210 17.515 -42.378 1.00 46.72 211 SER A N 1
ATOM 1690 C CA . SER A 1 211 ? 8.151 18.694 -41.500 1.00 46.72 211 SER A CA 1
ATOM 1691 C C . SER A 1 211 ? 8.052 18.384 -40.005 1.00 46.72 211 SER A C 1
ATOM 1693 O O . SER A 1 211 ? 8.283 19.285 -39.203 1.00 46.72 211 SER A O 1
ATOM 1695 N N . HIS A 1 212 ? 7.705 17.152 -39.622 1.00 43.94 212 HIS A N 1
ATOM 1696 C CA . HIS A 1 212 ? 7.591 16.749 -38.216 1.00 43.94 212 HIS A CA 1
ATOM 1697 C C . HIS A 1 212 ? 8.874 16.113 -37.664 1.00 43.94 212 HIS A C 1
ATOM 1699 O O . HIS A 1 212 ? 9.137 16.238 -36.472 1.00 43.94 212 HIS A O 1
ATOM 1705 N N . LEU A 1 213 ? 9.699 15.496 -38.519 1.00 42.97 213 LEU A N 1
ATOM 1706 C CA . LEU A 1 213 ? 10.974 14.866 -38.132 1.00 42.97 213 LEU A CA 1
ATOM 1707 C C . LEU A 1 213 ? 12.176 15.826 -38.112 1.00 42.97 213 LEU A C 1
ATOM 1709 O O . LEU A 1 213 ? 13.253 15.465 -37.648 1.00 42.97 213 LEU A O 1
ATOM 1713 N N . GLY A 1 214 ? 12.003 17.059 -38.583 1.00 38.16 214 GLY A N 1
ATOM 1714 C CA . GLY A 1 214 ? 13.017 18.103 -38.518 1.00 38.16 214 GLY A CA 1
ATOM 1715 C C . GLY A 1 214 ? 12.350 19.467 -38.585 1.00 38.16 214 GLY A C 1
ATOM 1716 O O . GLY A 1 214 ? 11.523 19.721 -39.462 1.00 38.16 214 GLY A O 1
ATOM 1717 N N . SER A 1 215 ? 12.675 20.350 -37.642 1.00 37.53 215 SER A N 1
ATOM 1718 C CA . SER A 1 215 ? 12.133 21.706 -37.638 1.00 37.53 215 SER A CA 1
ATOM 1719 C C . SER A 1 215 ? 12.490 22.431 -38.945 1.00 37.53 215 SER A C 1
ATOM 1721 O O . SER A 1 215 ? 13.599 22.319 -39.474 1.00 37.53 215 SER A O 1
ATOM 1723 N N . ARG A 1 216 ? 11.557 23.246 -39.457 1.00 42.44 216 ARG A N 1
ATOM 1724 C CA . ARG A 1 216 ? 11.768 24.122 -40.630 1.00 42.44 216 ARG A CA 1
ATOM 1725 C C . ARG A 1 216 ? 12.924 25.128 -40.466 1.00 42.44 216 ARG A C 1
ATOM 1727 O O . ARG A 1 216 ? 13.277 25.791 -41.434 1.00 42.44 216 ARG A O 1
ATOM 1734 N N . PHE A 1 217 ? 13.528 25.240 -39.283 1.00 40.12 217 PHE A N 1
ATOM 1735 C CA . PHE A 1 217 ? 14.553 26.240 -38.977 1.00 40.12 217 PHE A CA 1
ATOM 1736 C C . PHE A 1 217 ? 15.962 25.909 -39.495 1.00 40.12 217 PHE A C 1
ATOM 1738 O O . PHE A 1 217 ? 16.816 26.788 -39.507 1.00 40.12 217 PHE A O 1
ATOM 1745 N N . SER A 1 218 ? 16.217 24.695 -39.997 1.00 38.97 218 SER A N 1
ATOM 1746 C CA . SER A 1 218 ? 17.556 24.309 -40.480 1.00 38.97 218 SER A CA 1
ATOM 1747 C C . SER A 1 218 ? 17.838 24.627 -41.962 1.00 38.97 218 SER A C 1
ATOM 1749 O O . SER A 1 218 ? 18.950 24.382 -42.427 1.00 38.97 218 SER A O 1
ATOM 1751 N N . ARG A 1 219 ? 16.880 25.164 -42.734 1.00 41.94 219 ARG A N 1
ATOM 1752 C CA . ARG A 1 219 ? 17.066 25.449 -44.178 1.00 41.94 219 ARG A CA 1
ATOM 1753 C C . ARG A 1 219 ? 17.503 26.877 -44.521 1.00 41.94 219 ARG A C 1
ATOM 1755 O O . ARG A 1 219 ? 17.594 27.214 -45.693 1.00 41.94 219 ARG A O 1
ATOM 1762 N N . LEU A 1 220 ? 17.856 27.694 -43.530 1.00 38.78 220 LEU A N 1
ATOM 1763 C CA . LEU A 1 220 ? 18.425 29.031 -43.762 1.00 38.78 220 LEU A CA 1
ATOM 1764 C C . LEU A 1 220 ? 19.939 29.032 -44.062 1.00 38.78 220 LEU A C 1
ATOM 1766 O O . LEU A 1 220 ? 20.501 30.094 -44.297 1.00 38.78 220 LEU A O 1
ATOM 1770 N N . GLY A 1 221 ? 20.606 27.870 -44.074 1.00 39.50 221 GLY A N 1
ATOM 1771 C CA . GLY A 1 221 ? 22.065 27.785 -44.245 1.00 39.50 221 GLY A CA 1
ATOM 1772 C C . GLY A 1 221 ? 22.572 27.327 -45.617 1.00 39.50 221 GLY A C 1
ATOM 1773 O O . GLY A 1 221 ? 23.729 27.580 -45.932 1.00 39.50 221 GLY A O 1
ATOM 1774 N N . SER A 1 222 ? 21.757 26.653 -46.438 1.00 40.88 222 SER A N 1
ATOM 1775 C CA . SER A 1 222 ? 22.240 26.034 -47.690 1.00 40.88 222 SER A CA 1
ATOM 1776 C C . SER A 1 222 ? 21.839 26.767 -48.971 1.00 40.88 222 SER A C 1
ATOM 1778 O O . SER A 1 222 ? 22.416 26.490 -50.016 1.00 40.88 222 SER A O 1
ATOM 1780 N N . GLU A 1 223 ? 20.881 27.696 -48.912 1.00 39.06 223 GLU A N 1
ATOM 1781 C CA . GLU A 1 223 ? 20.438 28.482 -50.082 1.00 39.06 223 GLU A CA 1
ATOM 1782 C C . GLU A 1 223 ? 20.982 29.926 -50.087 1.00 39.06 223 GLU A C 1
ATOM 1784 O O . GLU A 1 223 ? 20.744 30.677 -51.027 1.00 39.06 223 GLU A O 1
ATOM 1789 N N . LEU A 1 224 ? 21.775 30.310 -49.079 1.00 35.59 224 LEU A N 1
ATOM 1790 C CA . LEU A 1 224 ? 22.405 31.633 -48.952 1.00 35.59 224 LEU A CA 1
ATOM 1791 C C . LEU A 1 224 ? 23.937 31.571 -49.082 1.00 35.59 224 LEU A C 1
ATOM 1793 O O . LEU A 1 224 ? 24.663 32.140 -48.272 1.00 35.59 224 LEU A O 1
ATOM 1797 N N . ILE A 1 225 ? 24.446 30.926 -50.135 1.00 35.78 225 ILE A N 1
ATOM 1798 C CA . ILE A 1 225 ? 25.786 31.254 -50.649 1.00 35.78 225 ILE A CA 1
ATOM 1799 C C . ILE A 1 225 ? 25.601 32.053 -51.945 1.00 35.78 225 ILE A C 1
ATOM 1801 O O . ILE A 1 225 ? 25.579 31.467 -53.029 1.00 35.78 225 ILE A O 1
ATOM 1805 N N . PRO A 1 226 ? 25.446 33.388 -51.880 1.00 37.81 226 PRO A N 1
ATOM 1806 C CA . PRO A 1 226 ? 25.646 34.219 -53.051 1.00 37.81 226 PRO A CA 1
ATOM 1807 C C . PRO A 1 226 ? 27.152 34.261 -53.331 1.00 37.81 226 PRO A C 1
ATOM 1809 O O . PRO A 1 226 ? 27.920 34.841 -52.567 1.00 37.81 226 PRO A O 1
ATOM 1812 N N . GLY A 1 227 ? 27.577 33.624 -54.420 1.00 39.09 227 GLY A N 1
ATOM 1813 C CA . GLY A 1 227 ? 28.941 33.751 -54.931 1.00 39.09 227 GLY A CA 1
ATOM 1814 C C . GLY A 1 227 ? 29.605 32.425 -55.264 1.00 39.09 227 GLY A C 1
ATOM 1815 O O . GLY A 1 227 ? 30.393 31.907 -54.479 1.00 39.09 227 GLY A O 1
ATOM 1816 N N . LYS A 1 228 ? 29.330 31.930 -56.469 1.00 31.39 228 LYS A N 1
ATOM 1817 C CA . LYS A 1 228 ? 30.320 31.316 -57.360 1.00 31.39 228 LYS A CA 1
ATOM 1818 C C . LYS A 1 228 ? 29.802 31.473 -58.786 1.00 31.39 228 LYS A C 1
ATOM 1820 O O . LYS A 1 228 ? 28.954 30.706 -59.234 1.00 31.39 228 LYS A O 1
ATOM 1825 N N . SER A 1 229 ? 30.255 32.552 -59.416 1.00 39.19 229 SER A N 1
ATOM 1826 C 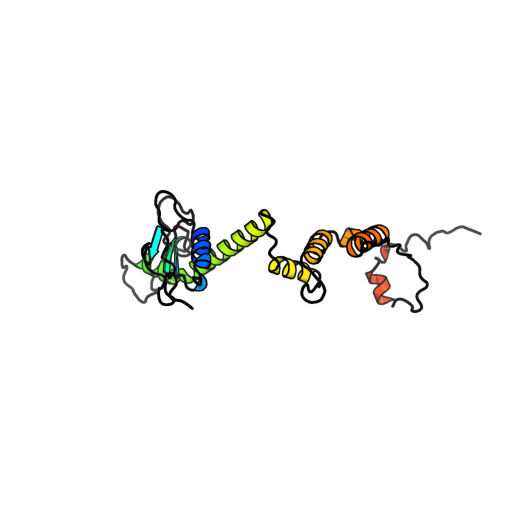CA . SER A 1 229 ? 30.457 32.608 -60.863 1.00 39.19 229 SER A CA 1
ATOM 1827 C C . SER A 1 229 ? 31.467 31.543 -61.282 1.00 39.19 229 SER A C 1
ATOM 1829 O O . SER A 1 229 ? 32.364 31.245 -60.455 1.00 39.19 229 SER A O 1
#

Sequence (229 aa):
MNAADLPVMPDLCNRHFPFHCVTALVLLKKLGVDVTKVQMRSVGCYENYRGEILKQTPSQGTTLTDRVQITLDIGQWSAVDLLPYQFFYGMTGLRTRSSGWEDEARALMAPFDAATVRGQANADYEMLKFALSTIDYEHLQRFLGLFDIDSRHDVADRKEANFWAALMPTHHIWAGNPHFTARILQYMFGNKFTIRENIPTSFDIPLAIRSHLGSRFSRLGSELIPGKS

Radius of gyration: 30.07 Å; Cα contacts (8 Å, |Δi|>4): 229; chains: 1; bounding box: 61×64×86 Å

Foldseek 3Di:
DPPPDQDWAAPCQDPVDFHAPLRNLVVCVVSVHDSVQAFEFAPADDDDQPNTFNDWPPDTGHGDDPPGRIYTHTHHDFPCNVDDVVVQQCVPVDVDPDPCSSVVVRVVRRVVVSVVVVVVSVVVVVVVCVVVVVPDVVNLQVQVVVVVQRCVPRNDDPVSSVLCSVCVVCCVVQVPPQVSVQVSVCVVVVDRDHDDDDDPDPDDDPPVVVCVVDPPPPPPPPPPPPDDD